Protein AF-A0A0H3D9E8-F1 (afdb_monomer)

Nearest PDB structures (foldseek):
  8khw-assembly1_A  TM=2.361E-01  e=6.101E+00  Bacteroides intestinalis

InterPro domains:
  IPR004260 Pyrimidine dimer DNA glycosylase [PF03013] (31-111)

Radius of gyration: 21.5 Å; Cα contacts (8 Å, |Δi|>4): 238; chains: 1; bounding box: 42×64×71 Å

pLDDT: mean 86.56, std 20.96, range [28.25, 98.81]

Solvent-accessible surface area (backbone atoms only — not comparable to full-atom values): 11200 Å² total; per-residue (Å²): 139,88,82,90,81,85,81,85,82,82,74,82,80,87,77,82,72,83,86,80,76,80,87,75,88,87,72,74,96,68,80,53,82,74,45,56,40,69,48,49,53,62,18,34,70,70,42,54,73,71,57,38,63,47,39,28,56,28,35,47,49,38,48,40,22,53,66,40,87,88,41,68,61,44,87,36,55,60,32,42,38,41,30,67,28,57,60,45,49,45,37,39,26,40,35,28,38,50,57,46,39,74,73,77,42,93,82,71,47,49,63,54,39,51,54,49,42,36,73,68,73,64,50,97,68,76,62,53,72,68,56,28,51,76,71,66,50,47,63,88,64,65,67,37,62,66,40,19,50,15,37,40,6,48,46,20,57,72,38,49,79,74,32,38,78,74,39,73,91,56,58,52,74,53,69,78,58,63,60,79,41,95,46,68,61,83,74,110

Sequence (188 aa):
MNVAAPVARSGPPRGIFPRVGGRVPGYPARMQTFLPCADFTASARTLDRRRLGKQRVEALQVLRALVIPGYGWRHHPAAKMWTGYEEALTRYGLEVCAVWCELGAADTCAVKLGEEFTRSVGGPEVRTQAELKAAGDVPPWLGDEALHRSHQSALVRKDPDHYGTRFPGVPPDLPYVWPPSDRPSRTA

Mean predicted aligned error: 8.95 Å

Foldseek 3Di:
DDDDDDDDDDDDDDDDDDPDDDDDPDDDPDLAAFPLALALLVRLVLDDLVVLVVNLVSLLLLLCLQFPPPRPCVPPLRSQLCAQLSLVSLLSSLSSQVVNVVVVDDDDSNVSSQVSCCVGVPDPDRDHPVVCVVVVSDFPCSHPNLQSLLSLLCVCLVPVVSSCVVDPPRHNDDHHDRDGGPDDGPND

Secondary structure (DSSP, 8-state):
----------PPP-----------TT---------SSSSHHHHHHHS-HHHHHHHHHHHHHHHHHHHSTT-TTTTSHHHHHTTT-HHHHHHHHHHHHHHHHHTT---SHHHHHHHHHHHHT--SSPPPHHHHHHTT-S-TTTT-HHHHHHHHHHHHHH-HHHHHTTSTT--TTPPPP-PPPSSPPTT-

Organism: Amycolatopsis mediterranei (strain U-32) (NCBI:txid749927)

Structure (mmCIF, N/CA/C/O backbone):
data_AF-A0A0H3D9E8-F1
#
_entry.id   AF-A0A0H3D9E8-F1
#
loop_
_atom_site.group_PDB
_atom_site.id
_atom_site.type_symbol
_atom_site.label_atom_id
_atom_site.label_alt_id
_atom_site.label_comp_id
_atom_site.label_asym_id
_atom_site.label_entity_id
_atom_site.label_seq_id
_atom_site.pdbx_PDB_ins_code
_atom_site.Cartn_x
_atom_site.Cartn_y
_atom_site.Cartn_z
_atom_site.occupancy
_atom_site.B_iso_or_equiv
_atom_site.auth_seq_id
_atom_site.auth_comp_id
_atom_site.auth_asym_id
_atom_site.auth_atom_id
_atom_site.pdbx_PDB_model_num
ATOM 1 N N . MET A 1 1 ? 23.970 48.839 52.567 1.00 41.78 1 MET A N 1
ATOM 2 C CA . MET A 1 1 ? 22.632 48.216 52.481 1.00 41.78 1 MET A CA 1
ATOM 3 C C . MET A 1 1 ? 22.253 48.104 51.013 1.00 41.78 1 MET A C 1
ATOM 5 O O . MET A 1 1 ? 22.445 49.070 50.292 1.00 41.78 1 MET A O 1
ATOM 9 N N . ASN A 1 2 ? 21.735 46.936 50.628 1.00 39.56 2 ASN A N 1
ATOM 10 C CA . ASN A 1 2 ? 21.186 46.547 49.322 1.00 39.56 2 ASN A CA 1
ATOM 11 C C . ASN A 1 2 ? 22.171 46.242 48.172 1.00 39.56 2 ASN A C 1
ATOM 13 O O . ASN A 1 2 ? 22.508 47.096 47.359 1.00 39.56 2 ASN A O 1
ATOM 17 N N . VAL A 1 3 ? 22.571 44.966 48.089 1.00 45.03 3 VAL A N 1
ATOM 18 C CA . VAL A 1 3 ? 23.119 44.331 46.882 1.00 45.03 3 VAL A CA 1
ATOM 19 C C . VAL A 1 3 ? 21.966 43.616 46.179 1.00 45.03 3 VAL A C 1
ATOM 21 O O . VAL A 1 3 ? 21.252 42.828 46.795 1.00 45.03 3 VAL A O 1
ATOM 24 N N . ALA A 1 4 ? 21.784 43.923 44.899 1.00 39.72 4 ALA A N 1
ATOM 25 C CA . ALA A 1 4 ? 20.801 43.304 44.025 1.00 39.72 4 ALA A CA 1
ATOM 26 C C . ALA A 1 4 ? 21.135 41.827 43.752 1.00 39.72 4 ALA A C 1
ATOM 28 O O . ALA A 1 4 ? 22.261 41.493 43.391 1.00 39.72 4 ALA A O 1
ATOM 29 N N . ALA A 1 5 ? 20.129 40.960 43.837 1.00 54.84 5 ALA A N 1
ATOM 30 C CA . ALA A 1 5 ? 20.133 39.640 43.219 1.00 54.84 5 ALA A CA 1
ATOM 31 C C . ALA A 1 5 ? 18.776 39.419 42.541 1.00 54.84 5 ALA A C 1
ATOM 33 O O . ALA A 1 5 ? 17.746 39.632 43.187 1.00 54.84 5 ALA A O 1
ATOM 34 N N . PRO A 1 6 ? 18.745 38.962 41.276 1.00 42.12 6 PRO A N 1
ATOM 35 C CA . PRO A 1 6 ? 17.557 38.288 40.785 1.00 42.12 6 PRO A CA 1
ATOM 36 C C . PRO A 1 6 ? 17.827 36.918 40.150 1.00 42.12 6 PRO A C 1
ATOM 38 O O . PRO A 1 6 ? 18.608 36.760 39.218 1.00 42.12 6 PRO A O 1
ATOM 41 N N . VAL A 1 7 ? 16.997 35.986 40.627 1.00 43.06 7 VAL A N 1
ATOM 42 C CA . VAL A 1 7 ? 16.242 34.983 39.862 1.00 43.06 7 VAL A CA 1
ATOM 43 C C . VAL A 1 7 ? 17.009 33.740 39.401 1.00 43.06 7 VAL A C 1
ATOM 45 O O . VAL A 1 7 ? 17.509 33.627 38.283 1.00 43.06 7 VAL A O 1
ATOM 48 N N . ALA A 1 8 ? 16.946 32.721 40.261 1.00 42.81 8 ALA A N 1
ATOM 49 C CA . ALA A 1 8 ? 17.003 31.325 39.851 1.00 42.81 8 ALA A CA 1
ATOM 50 C C . ALA A 1 8 ? 15.768 30.984 38.994 1.00 42.81 8 ALA A C 1
ATOM 52 O O . ALA A 1 8 ? 14.629 31.212 39.405 1.00 42.81 8 ALA A O 1
ATOM 53 N N . ARG A 1 9 ? 15.991 30.431 37.797 1.00 39.16 9 ARG A N 1
ATOM 54 C CA . ARG A 1 9 ? 14.931 29.909 36.926 1.00 39.16 9 ARG A CA 1
ATOM 55 C C . ARG A 1 9 ? 14.485 28.537 37.432 1.00 39.16 9 ARG A C 1
ATOM 57 O O . ARG A 1 9 ? 15.224 27.562 37.324 1.00 39.16 9 ARG A O 1
ATOM 64 N N . SER A 1 10 ? 13.270 28.461 37.957 1.00 40.22 10 SER A N 1
ATOM 65 C CA . SER A 1 10 ? 12.556 27.217 38.234 1.00 40.22 10 SER A CA 1
ATOM 66 C C . SER A 1 10 ? 12.096 26.581 36.916 1.00 40.22 10 SER A C 1
ATOM 68 O O . SER A 1 10 ? 11.254 27.122 36.202 1.00 40.22 10 SER A O 1
ATOM 70 N N . GLY A 1 11 ? 12.678 25.433 36.562 1.00 40.78 11 GLY A N 1
ATOM 71 C CA . GLY A 1 11 ? 12.163 24.580 35.487 1.00 40.78 11 GLY A CA 1
ATOM 72 C C . GLY A 1 11 ? 10.884 23.851 35.930 1.00 40.78 11 GLY A C 1
ATOM 73 O O . GLY A 1 11 ? 10.740 23.561 37.120 1.00 40.78 11 GLY A O 1
ATOM 74 N N . PRO A 1 12 ? 9.948 23.544 35.014 1.00 41.97 12 PRO A N 1
ATOM 75 C CA . PRO A 1 12 ? 8.711 22.859 35.372 1.00 41.97 12 PRO A CA 1
ATOM 76 C C . PRO A 1 12 ? 8.972 21.408 35.826 1.00 41.97 12 PRO A C 1
ATOM 78 O O . PRO A 1 12 ? 9.917 20.767 35.350 1.00 41.97 12 PRO A O 1
ATOM 81 N N . PRO A 1 13 ? 8.140 20.863 36.734 1.00 38.12 13 PRO A N 1
ATOM 82 C CA . PRO A 1 13 ? 8.297 19.510 37.252 1.00 38.12 13 PRO A CA 1
ATOM 83 C C . PRO A 1 13 ? 8.081 18.463 36.153 1.00 38.12 13 PRO A C 1
ATOM 85 O O . PRO A 1 13 ? 7.203 18.590 35.299 1.00 38.12 13 PRO A O 1
ATOM 88 N N . ARG A 1 14 ? 8.891 17.398 36.195 1.00 37.88 14 ARG A N 1
ATOM 89 C CA . ARG A 1 14 ? 8.772 16.222 35.324 1.00 37.88 14 ARG A CA 1
ATOM 90 C C . ARG A 1 14 ? 7.400 15.577 35.529 1.00 37.88 14 ARG A C 1
ATOM 92 O O . ARG A 1 14 ? 7.188 14.862 36.504 1.00 37.88 14 ARG A O 1
ATOM 99 N N . GLY A 1 15 ? 6.485 15.841 34.600 1.00 31.12 15 GLY A N 1
ATOM 100 C CA . GLY A 1 15 ? 5.178 15.202 34.530 1.00 31.12 15 GLY A CA 1
ATOM 101 C C . GLY A 1 15 ? 5.325 13.694 34.346 1.00 31.12 15 GLY A C 1
ATOM 102 O O . GLY A 1 15 ? 5.857 13.214 33.344 1.00 31.12 15 GLY A O 1
ATOM 103 N N . ILE A 1 16 ? 4.860 12.966 35.353 1.00 38.50 16 ILE A N 1
ATOM 104 C CA . ILE A 1 16 ? 4.678 11.520 35.378 1.00 38.50 16 ILE A CA 1
ATOM 105 C C . ILE A 1 16 ? 3.586 11.186 34.354 1.00 38.50 16 ILE A C 1
ATOM 107 O O . ILE A 1 16 ? 2.400 11.337 34.628 1.00 38.50 16 ILE A O 1
ATOM 111 N N . PHE A 1 17 ? 3.976 10.754 33.154 1.00 34.31 17 PHE A N 1
ATOM 112 C CA . PHE A 1 17 ? 3.047 10.068 32.258 1.00 34.31 17 PHE A CA 1
ATOM 113 C C . PHE A 1 17 ? 2.783 8.664 32.816 1.00 34.31 17 PHE A C 1
ATOM 115 O O . PHE A 1 17 ? 3.748 7.934 33.082 1.00 34.31 17 PHE A O 1
ATOM 122 N N . PRO A 1 18 ? 1.518 8.239 32.975 1.00 32.56 18 PRO A N 1
ATOM 123 C CA . PRO A 1 18 ? 1.231 6.871 33.359 1.00 32.56 18 PRO A CA 1
ATOM 124 C C . PRO A 1 18 ? 1.656 5.943 32.217 1.00 32.56 18 PRO A C 1
ATOM 126 O O . PRO A 1 18 ? 1.150 6.012 31.096 1.00 32.56 18 PRO A O 1
ATOM 129 N N . ARG A 1 19 ? 2.613 5.056 32.511 1.00 39.38 19 ARG A N 1
ATOM 130 C CA . ARG A 1 19 ? 2.893 3.869 31.701 1.00 39.38 19 ARG A CA 1
ATOM 131 C C . ARG A 1 19 ? 1.695 2.925 31.807 1.00 39.38 19 ARG A C 1
ATOM 133 O O . ARG A 1 19 ? 1.657 2.064 32.676 1.00 39.38 19 ARG A O 1
ATOM 140 N N . VAL A 1 20 ? 0.745 3.073 30.897 1.00 42.28 20 VAL A N 1
ATOM 141 C CA . VAL A 1 20 ? -0.210 2.020 30.533 1.00 42.28 20 VAL A CA 1
ATOM 142 C C . VAL A 1 20 ? 0.325 1.423 29.229 1.00 42.28 20 VAL A C 1
ATOM 144 O O . VAL A 1 20 ? 0.631 2.164 28.305 1.00 42.28 20 VAL A O 1
ATOM 147 N N . GLY A 1 21 ? 0.555 0.135 29.024 1.00 30.73 21 GLY A N 1
ATOM 148 C CA . GLY A 1 21 ? 0.336 -1.090 29.774 1.00 30.73 21 GLY A CA 1
ATOM 149 C C . GLY A 1 21 ? 0.550 -2.220 28.751 1.00 30.73 21 GLY A C 1
ATOM 150 O O . GLY A 1 21 ? 0.158 -2.076 27.597 1.00 30.73 21 GLY A O 1
ATOM 151 N N . GLY A 1 22 ? 1.239 -3.295 29.142 1.00 28.25 22 GLY A N 1
ATOM 152 C CA . GLY A 1 22 ? 1.239 -4.593 28.448 1.00 28.25 22 GLY A CA 1
ATOM 153 C C . GLY A 1 22 ? 1.935 -4.692 27.081 1.00 28.25 22 GLY A C 1
ATOM 154 O O . GLY A 1 22 ? 1.322 -4.503 26.033 1.00 28.25 22 GLY A O 1
ATOM 155 N N . ARG A 1 23 ? 3.194 -5.156 27.055 1.00 30.58 23 ARG A N 1
ATOM 156 C CA . ARG A 1 23 ? 3.691 -5.889 25.876 1.00 30.58 23 ARG A CA 1
ATOM 157 C C . ARG A 1 23 ? 2.954 -7.224 25.823 1.00 30.58 23 ARG A C 1
ATOM 159 O O . ARG A 1 23 ? 3.238 -8.099 26.632 1.00 30.58 23 ARG A O 1
ATOM 166 N N . VAL A 1 24 ? 2.057 -7.386 24.856 1.00 42.03 24 VAL A N 1
ATOM 167 C CA . VAL A 1 24 ? 1.581 -8.711 24.447 1.00 42.03 24 VAL A CA 1
ATOM 168 C C . VAL A 1 24 ? 2.767 -9.445 23.795 1.00 42.03 24 VAL A C 1
ATOM 170 O O . VAL A 1 24 ? 3.331 -8.920 22.826 1.00 42.03 24 VAL A O 1
ATOM 173 N N . PRO A 1 25 ? 3.208 -10.610 24.300 1.00 32.19 25 PRO A N 1
ATOM 174 C CA . PRO A 1 25 ? 4.259 -11.398 23.658 1.00 32.19 25 PRO A CA 1
ATOM 175 C C . PRO A 1 25 ? 3.748 -11.953 22.318 1.00 32.19 25 PRO A C 1
ATOM 177 O O . PRO A 1 25 ? 2.684 -12.561 22.283 1.00 32.19 25 PRO A O 1
ATOM 180 N N . GLY A 1 26 ? 4.489 -11.760 21.214 1.00 36.50 26 GLY A N 1
ATOM 181 C CA . GLY A 1 26 ? 4.284 -12.564 19.993 1.00 36.50 26 GLY A CA 1
ATOM 182 C C . GLY A 1 26 ? 4.347 -11.879 18.622 1.00 36.50 26 GLY A C 1
ATOM 183 O O . GLY A 1 26 ? 4.437 -12.583 17.620 1.00 36.50 26 GLY A O 1
ATOM 184 N N . TYR A 1 27 ? 4.370 -10.548 18.510 1.00 38.31 27 TYR A N 1
ATOM 185 C CA . TYR A 1 27 ? 4.540 -9.905 17.196 1.00 38.31 27 TYR A CA 1
ATOM 186 C C . TYR A 1 27 ? 5.685 -8.890 17.217 1.00 38.31 27 TYR A C 1
ATOM 188 O O . TYR A 1 27 ? 5.497 -7.792 17.748 1.00 38.31 27 TYR A O 1
ATOM 196 N N . PRO A 1 28 ? 6.863 -9.197 16.628 1.00 43.56 28 PRO A N 1
ATOM 197 C CA . PRO A 1 28 ? 7.836 -8.151 16.341 1.00 43.56 28 PRO A CA 1
ATOM 198 C C . PRO A 1 28 ? 7.176 -7.096 15.444 1.00 43.56 28 PRO A C 1
ATOM 200 O O . PRO A 1 28 ? 6.155 -7.361 14.806 1.00 43.56 28 PRO A O 1
ATOM 203 N N . ALA A 1 29 ? 7.735 -5.889 15.407 1.00 52.28 29 ALA A N 1
ATOM 204 C CA . ALA A 1 29 ? 7.343 -4.853 14.460 1.00 52.28 29 ALA A CA 1
ATOM 205 C C . ALA A 1 29 ? 7.609 -5.353 13.025 1.00 52.28 29 ALA A C 1
ATOM 207 O O . ALA A 1 29 ? 8.648 -5.065 12.447 1.00 52.28 29 ALA A O 1
ATOM 208 N N . ARG A 1 30 ? 6.712 -6.182 12.483 1.00 68.81 30 ARG A N 1
ATOM 209 C CA . ARG A 1 30 ? 6.854 -6.789 11.161 1.00 68.81 30 ARG A CA 1
ATOM 210 C C . ARG A 1 30 ? 6.449 -5.754 10.126 1.00 68.81 30 ARG A C 1
ATOM 212 O O . ARG A 1 30 ? 5.383 -5.157 10.248 1.00 68.81 30 ARG A O 1
ATOM 219 N N . MET A 1 31 ? 7.329 -5.539 9.157 1.00 76.81 31 MET A N 1
ATOM 220 C CA . MET A 1 31 ? 7.030 -4.836 7.916 1.00 76.81 31 MET A CA 1
ATOM 221 C C . MET A 1 31 ? 5.737 -5.406 7.316 1.00 76.81 31 MET A C 1
ATOM 223 O O . MET A 1 31 ? 5.629 -6.617 7.130 1.00 76.81 31 MET A O 1
ATOM 227 N N . GLN A 1 32 ? 4.750 -4.562 7.032 1.00 88.06 32 GLN A N 1
ATOM 228 C CA . GLN A 1 32 ? 3.472 -4.990 6.462 1.00 88.06 32 GLN A CA 1
ATOM 229 C C . GLN A 1 32 ? 2.864 -3.904 5.577 1.00 88.06 32 GLN A C 1
ATOM 231 O O . GLN A 1 32 ? 3.242 -2.742 5.680 1.00 88.06 32 GLN A O 1
ATOM 236 N N . THR A 1 33 ? 1.892 -4.281 4.749 1.00 93.06 33 THR A N 1
ATOM 237 C CA . THR A 1 33 ? 0.988 -3.339 4.075 1.00 93.06 33 THR A CA 1
ATOM 238 C C . THR A 1 33 ? -0.416 -3.429 4.675 1.00 93.06 33 THR A C 1
ATOM 240 O O . THR A 1 33 ? -0.815 -4.489 5.163 1.00 93.06 33 THR A O 1
ATOM 243 N N . PHE A 1 34 ? -1.172 -2.329 4.695 1.00 96.81 34 PHE A N 1
ATOM 244 C CA . PHE A 1 34 ? -2.581 -2.331 5.102 1.00 96.81 34 PHE A CA 1
ATOM 245 C C . PHE A 1 34 ? -3.486 -1.988 3.915 1.00 96.81 34 PHE A C 1
ATOM 247 O O . PHE A 1 34 ? -3.484 -0.855 3.438 1.00 96.81 34 PHE A O 1
ATOM 254 N N . LEU A 1 35 ? -4.281 -2.970 3.484 1.00 97.56 35 LEU A N 1
ATOM 255 C CA . LEU A 1 35 ? -5.226 -2.877 2.374 1.00 97.56 35 LEU A CA 1
ATOM 256 C C . LEU A 1 35 ? -6.630 -3.277 2.859 1.00 97.56 35 LEU A C 1
ATOM 258 O O . LEU A 1 35 ? -7.128 -4.337 2.482 1.00 97.56 35 LEU A O 1
ATOM 262 N N . PRO A 1 36 ? -7.270 -2.497 3.750 1.00 97.88 36 PRO A N 1
ATOM 263 C CA . PRO A 1 36 ? -8.637 -2.788 4.178 1.00 97.88 36 PRO A CA 1
ATOM 264 C C . PRO A 1 36 ? -9.667 -2.636 3.047 1.00 97.88 36 PRO A C 1
ATOM 266 O O . PRO A 1 36 ? -10.791 -3.106 3.207 1.00 97.88 36 PRO A O 1
ATOM 269 N N . CYS A 1 37 ? -9.295 -1.994 1.934 1.00 97.31 37 CYS A N 1
ATOM 270 C CA . CYS A 1 37 ? -10.136 -1.759 0.764 1.00 97.31 37 CYS A CA 1
ATOM 271 C C . CYS A 1 37 ? -9.346 -2.042 -0.530 1.00 97.31 37 CYS A C 1
ATOM 273 O O . CYS A 1 37 ? -8.116 -1.994 -0.537 1.00 97.31 37 CYS A O 1
ATOM 275 N N . ALA A 1 38 ? -10.045 -2.279 -1.642 1.00 97.94 38 ALA A N 1
ATOM 276 C CA . ALA A 1 38 ? -9.410 -2.478 -2.951 1.00 97.94 38 ALA A CA 1
ATOM 277 C C . ALA A 1 38 ? -8.782 -1.192 -3.522 1.00 97.94 38 ALA A C 1
ATOM 279 O O . ALA A 1 38 ? -7.814 -1.247 -4.275 1.00 97.94 38 ALA A O 1
ATOM 280 N N . ASP A 1 39 ? -9.326 -0.030 -3.164 1.00 98.62 39 ASP A N 1
ATOM 281 C CA . ASP A 1 39 ? -8.787 1.274 -3.547 1.00 98.62 39 ASP A CA 1
ATOM 282 C C . ASP A 1 39 ? -7.654 1.692 -2.591 1.00 98.62 39 ASP A C 1
ATOM 284 O O . ASP A 1 39 ? -7.781 1.589 -1.363 1.00 98.62 39 ASP A O 1
ATOM 288 N N . PHE A 1 40 ? -6.520 2.121 -3.148 1.00 98.75 40 PHE A N 1
ATOM 289 C CA . PHE A 1 40 ? -5.324 2.457 -2.377 1.00 98.75 40 PHE A CA 1
ATOM 290 C C . PHE A 1 40 ? -5.513 3.724 -1.541 1.00 98.75 40 PHE A C 1
ATOM 292 O O . PHE A 1 40 ? -5.129 3.744 -0.368 1.00 98.75 40 PHE A O 1
ATOM 299 N N . THR A 1 41 ? -6.154 4.752 -2.095 1.00 98.75 41 THR A N 1
ATOM 300 C CA . THR A 1 41 ? -6.436 6.006 -1.390 1.00 98.75 41 THR A CA 1
ATOM 301 C C . THR A 1 41 ? -7.457 5.781 -0.271 1.00 98.75 41 THR A C 1
ATOM 303 O O . THR A 1 41 ? -7.265 6.260 0.848 1.00 98.75 41 THR A O 1
ATOM 306 N N . ALA A 1 42 ? -8.508 4.993 -0.510 1.00 98.56 42 ALA A N 1
ATOM 307 C CA . ALA A 1 42 ? -9.489 4.600 0.500 1.00 98.56 42 ALA A CA 1
ATOM 308 C C . ALA A 1 42 ? -8.841 3.769 1.613 1.00 98.56 42 ALA A C 1
ATOM 310 O O . ALA A 1 42 ? -9.110 3.993 2.798 1.00 98.56 42 ALA A O 1
ATOM 311 N N . SER A 1 43 ? -7.936 2.855 1.250 1.00 98.56 43 SER A N 1
ATOM 312 C CA . SER A 1 43 ? -7.130 2.109 2.215 1.00 98.56 43 SER A CA 1
ATOM 313 C C . SER A 1 43 ? -6.306 3.043 3.095 1.00 98.56 43 SER A C 1
ATOM 315 O O . SER A 1 43 ? -6.368 2.922 4.317 1.00 98.56 43 SER A O 1
ATOM 317 N N . ALA A 1 44 ? -5.599 4.013 2.507 1.00 98.50 44 ALA A N 1
ATOM 318 C CA . ALA A 1 44 ? -4.819 5.002 3.246 1.00 98.50 44 ALA A CA 1
ATOM 319 C C . ALA A 1 44 ? -5.696 5.863 4.173 1.00 98.50 44 ALA A C 1
ATOM 321 O O . ALA A 1 44 ? -5.392 5.989 5.358 1.00 98.50 44 ALA A O 1
ATOM 322 N N . ARG A 1 45 ? -6.822 6.394 3.678 1.00 98.44 45 ARG A N 1
ATOM 323 C CA . ARG A 1 45 ? -7.763 7.227 4.456 1.00 98.44 45 ARG A CA 1
ATOM 324 C C . ARG A 1 45 ? -8.425 6.493 5.618 1.00 98.44 45 ARG A C 1
ATOM 326 O O . ARG A 1 45 ? -8.874 7.128 6.569 1.00 98.44 45 ARG A O 1
ATOM 333 N N . THR A 1 46 ? -8.475 5.166 5.561 1.00 97.94 46 THR A N 1
ATOM 334 C CA . THR A 1 46 ? -9.010 4.354 6.655 1.00 97.94 46 THR A CA 1
ATOM 335 C C . THR A 1 46 ? -8.056 4.283 7.848 1.00 97.94 46 THR A C 1
ATOM 337 O O . THR A 1 46 ? -8.496 4.046 8.972 1.00 97.94 46 THR A O 1
ATOM 340 N N . LEU A 1 47 ? -6.756 4.485 7.627 1.00 98.00 47 LEU A N 1
ATOM 341 C CA . LEU A 1 47 ? -5.747 4.333 8.665 1.00 98.00 47 LEU A CA 1
ATOM 342 C C . LEU A 1 47 ? -5.740 5.521 9.625 1.00 98.00 47 LEU A C 1
ATOM 344 O O . LEU A 1 47 ? -5.695 6.684 9.227 1.00 98.00 47 LEU A O 1
ATOM 348 N N . ASP A 1 48 ? -5.657 5.219 10.915 1.00 97.12 48 ASP A N 1
ATOM 349 C CA . ASP A 1 48 ? -5.277 6.207 11.914 1.00 97.12 48 ASP A CA 1
ATOM 350 C C . ASP A 1 48 ? -3.875 6.770 11.628 1.00 97.12 48 ASP A C 1
ATOM 352 O O . ASP A 1 48 ? -3.009 6.128 11.019 1.00 97.12 48 ASP A O 1
ATOM 356 N N . ARG A 1 49 ? -3.613 7.967 12.159 1.00 96.44 49 ARG A N 1
ATOM 357 C CA . ARG A 1 49 ? -2.380 8.721 11.903 1.00 96.44 49 ARG A CA 1
ATOM 358 C C . ARG A 1 49 ? -1.103 7.924 12.196 1.00 96.44 49 ARG A C 1
ATOM 360 O O . ARG A 1 49 ? -0.118 8.075 11.474 1.00 96.44 49 ARG A O 1
ATOM 367 N N . ARG A 1 50 ? -1.085 7.073 13.230 1.00 95.94 50 ARG A N 1
ATOM 368 C CA . ARG A 1 50 ? 0.107 6.286 13.583 1.00 95.94 50 ARG A CA 1
ATOM 369 C C . ARG A 1 50 ? 0.381 5.215 12.529 1.00 95.94 50 ARG A C 1
ATOM 371 O O . ARG A 1 50 ? 1.534 5.050 12.130 1.00 95.94 50 ARG A O 1
ATOM 378 N N . ARG A 1 51 ? -0.647 4.482 12.091 1.00 97.19 51 ARG A N 1
ATOM 379 C CA . ARG A 1 51 ? -0.501 3.416 11.085 1.00 97.19 51 ARG A CA 1
ATOM 380 C C . ARG A 1 51 ? -0.255 3.994 9.692 1.00 97.19 51 ARG A C 1
ATOM 382 O O . ARG A 1 51 ? 0.663 3.524 9.026 1.00 97.19 51 ARG A O 1
ATOM 389 N N . LEU A 1 52 ? -0.945 5.074 9.319 1.00 98.00 52 LEU A N 1
ATOM 390 C CA . LEU A 1 52 ? -0.688 5.823 8.084 1.00 98.00 52 LEU A CA 1
ATOM 391 C C . LEU A 1 52 ? 0.771 6.296 8.007 1.00 98.00 52 LEU A C 1
ATOM 393 O O . LEU A 1 52 ? 1.473 6.041 7.030 1.00 98.00 52 LEU A O 1
ATOM 397 N N . GLY A 1 53 ? 1.266 6.918 9.084 1.00 97.06 53 GLY A N 1
ATOM 398 C CA . GLY A 1 53 ? 2.644 7.392 9.157 1.00 97.06 53 GLY A CA 1
ATOM 399 C C . GLY A 1 53 ? 3.674 6.277 8.954 1.00 97.06 53 GLY A C 1
ATOM 400 O O . GLY A 1 53 ? 4.695 6.510 8.308 1.00 97.06 53 GLY A O 1
ATOM 401 N N . LYS A 1 54 ? 3.391 5.070 9.464 1.00 96.06 54 LYS A N 1
ATOM 402 C CA . LYS A 1 54 ? 4.256 3.893 9.320 1.00 96.06 54 LYS A CA 1
ATOM 403 C C . LYS A 1 54 ? 4.204 3.289 7.913 1.00 96.06 54 LYS A C 1
ATOM 405 O O . LYS A 1 54 ? 5.252 2.911 7.393 1.00 96.06 54 LYS A O 1
ATOM 410 N N . GLN A 1 55 ? 3.026 3.255 7.286 1.00 97.75 55 GLN A N 1
ATOM 411 C CA . GLN A 1 55 ? 2.835 2.663 5.958 1.00 97.75 55 GLN A CA 1
ATOM 412 C C . GLN A 1 55 ? 3.686 3.319 4.869 1.00 97.75 55 GLN A C 1
ATOM 414 O O . GLN A 1 55 ? 4.149 2.622 3.975 1.00 97.75 55 GLN A O 1
ATOM 419 N N . ARG A 1 56 ? 4.002 4.614 4.988 1.00 97.88 56 ARG A N 1
ATOM 420 C CA . ARG A 1 56 ? 4.938 5.296 4.074 1.00 97.88 56 ARG A CA 1
ATOM 421 C C . ARG A 1 56 ? 6.321 4.643 4.056 1.00 97.88 56 ARG A C 1
ATOM 423 O O . ARG A 1 56 ? 6.888 4.380 3.000 1.00 97.88 56 ARG A O 1
ATOM 430 N N . VAL A 1 57 ? 6.856 4.361 5.245 1.00 96.88 57 VAL A N 1
ATOM 431 C CA . VAL A 1 57 ? 8.175 3.737 5.408 1.00 96.88 57 VAL A CA 1
ATOM 432 C C . VAL A 1 57 ? 8.116 2.259 5.034 1.00 96.88 57 VAL A C 1
ATOM 434 O O . VAL A 1 57 ? 9.024 1.758 4.376 1.00 96.88 57 VAL A O 1
ATOM 437 N N . GLU A 1 58 ? 7.050 1.562 5.428 1.00 96.94 58 GLU A N 1
ATOM 438 C CA . GLU A 1 58 ? 6.887 0.136 5.139 1.00 96.94 58 GLU A CA 1
ATOM 439 C C . GLU A 1 58 ? 6.713 -0.127 3.638 1.00 96.94 58 GLU A C 1
ATOM 441 O O . GLU A 1 58 ? 7.335 -1.056 3.135 1.00 96.94 58 GLU A O 1
ATOM 446 N N . ALA A 1 59 ? 5.982 0.714 2.896 1.00 98.06 59 ALA A N 1
ATOM 447 C CA . ALA A 1 59 ? 5.873 0.603 1.438 1.00 98.06 59 ALA A CA 1
ATOM 448 C C . ALA A 1 59 ? 7.248 0.708 0.753 1.00 98.06 59 ALA A C 1
ATOM 450 O O . ALA A 1 59 ? 7.594 -0.137 -0.071 1.00 98.06 59 ALA A O 1
ATOM 451 N N . LEU A 1 60 ? 8.080 1.676 1.160 1.00 97.50 60 LEU A N 1
ATOM 452 C CA . LEU A 1 60 ? 9.449 1.814 0.651 1.00 97.50 60 LEU A CA 1
ATOM 453 C C . LEU A 1 60 ? 10.326 0.603 1.006 1.00 97.50 60 LEU A C 1
ATOM 455 O O . LEU A 1 60 ? 11.127 0.151 0.190 1.00 97.50 60 LEU A O 1
ATOM 459 N N . GLN A 1 61 ? 10.192 0.066 2.220 1.00 96.88 61 GLN A N 1
ATOM 460 C CA . GLN A 1 61 ? 10.926 -1.131 2.639 1.00 96.88 61 GLN A CA 1
ATOM 461 C C . GLN A 1 61 ? 10.517 -2.366 1.834 1.00 96.88 61 GLN A C 1
ATOM 463 O O . GLN A 1 61 ? 11.391 -3.139 1.447 1.00 96.88 61 GLN A O 1
ATOM 468 N N . VAL A 1 62 ? 9.220 -2.537 1.556 1.00 96.94 62 VAL A N 1
ATOM 469 C CA . VAL A 1 62 ? 8.720 -3.628 0.710 1.00 96.94 62 VAL A CA 1
ATOM 470 C C . VAL A 1 62 ? 9.258 -3.470 -0.712 1.00 96.94 62 VAL A C 1
ATOM 472 O O . VAL A 1 62 ? 9.781 -4.438 -1.253 1.00 96.94 62 VAL A O 1
ATOM 475 N N . LEU A 1 63 ? 9.221 -2.261 -1.288 1.00 97.00 63 LEU A N 1
ATOM 476 C CA . LEU A 1 63 ? 9.755 -2.009 -2.630 1.00 97.00 63 LEU A CA 1
ATOM 477 C C . LEU A 1 63 ? 11.232 -2.409 -2.709 1.00 97.00 63 LEU A C 1
ATOM 479 O O . LEU A 1 63 ? 11.623 -3.194 -3.566 1.00 97.00 63 LEU A O 1
ATOM 483 N N . ARG A 1 64 ? 12.043 -1.958 -1.749 1.00 96.50 64 ARG A N 1
ATOM 484 C CA . ARG A 1 64 ? 13.465 -2.320 -1.663 1.00 96.50 64 ARG A CA 1
ATOM 485 C C . ARG A 1 64 ? 13.697 -3.814 -1.481 1.00 96.50 64 ARG A C 1
ATOM 487 O O . ARG A 1 64 ? 14.637 -4.345 -2.058 1.00 96.50 64 ARG A O 1
ATOM 494 N N . ALA A 1 65 ? 12.842 -4.496 -0.722 1.00 95.50 65 ALA A N 1
ATOM 495 C CA . ALA A 1 65 ? 12.909 -5.946 -0.559 1.00 95.50 65 ALA A CA 1
ATOM 496 C C . ALA A 1 65 ? 12.648 -6.710 -1.866 1.00 95.50 65 ALA A C 1
ATOM 498 O O . ALA A 1 65 ? 13.121 -7.838 -1.997 1.00 95.50 65 ALA A O 1
ATOM 499 N N . LEU A 1 66 ? 11.915 -6.110 -2.808 1.00 95.25 66 LEU A N 1
ATOM 500 C CA . LEU A 1 66 ? 11.644 -6.678 -4.129 1.00 95.25 66 LEU A CA 1
ATOM 501 C C . LEU A 1 66 ? 12.762 -6.383 -5.136 1.00 95.25 66 LEU A C 1
ATOM 503 O O . LEU A 1 66 ? 13.086 -7.253 -5.943 1.00 95.25 66 LEU A O 1
ATOM 507 N N . VAL A 1 67 ? 13.349 -5.180 -5.086 1.00 95.12 67 VAL A N 1
ATOM 508 C CA . VAL A 1 67 ? 14.221 -4.676 -6.165 1.00 95.12 67 VAL A CA 1
ATOM 509 C C . VAL A 1 67 ? 15.712 -4.593 -5.835 1.00 95.12 67 VAL A C 1
ATOM 511 O O . VAL A 1 67 ? 16.522 -4.518 -6.754 1.00 95.12 67 VAL A O 1
ATOM 514 N N . ILE A 1 68 ? 16.104 -4.616 -4.555 1.00 94.50 68 ILE A N 1
ATOM 515 C CA . ILE A 1 68 ? 17.515 -4.562 -4.143 1.00 94.50 68 ILE A CA 1
ATOM 516 C C . ILE A 1 68 ? 17.981 -5.967 -3.726 1.00 94.50 68 ILE A C 1
ATOM 518 O O . ILE A 1 68 ? 17.527 -6.484 -2.696 1.00 94.50 68 ILE A O 1
ATOM 522 N N . PRO A 1 69 ? 18.928 -6.585 -4.460 1.00 91.12 69 PRO A N 1
ATOM 523 C CA . PRO A 1 69 ? 19.495 -7.873 -4.083 1.00 91.12 69 PRO A CA 1
ATOM 524 C C . PRO A 1 69 ? 20.051 -7.866 -2.656 1.00 91.12 69 PRO A C 1
ATOM 526 O O . PRO A 1 69 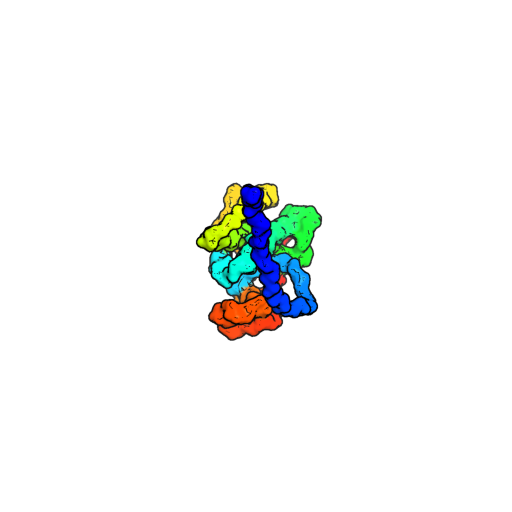? 20.763 -6.954 -2.240 1.00 91.12 69 PRO A O 1
ATOM 529 N N . GLY A 1 70 ? 19.712 -8.897 -1.882 1.00 88.56 70 GLY A N 1
ATOM 530 C CA . GLY A 1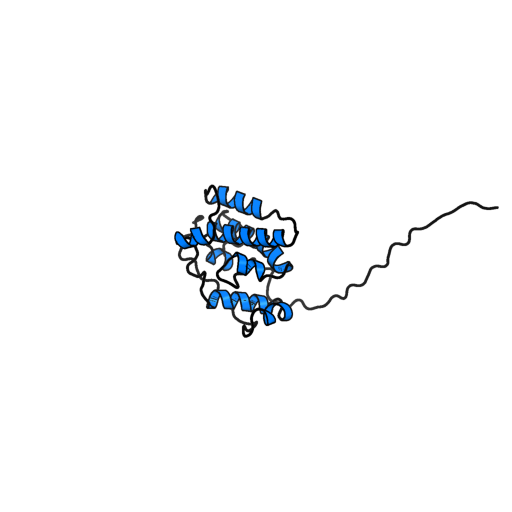 70 ? 20.190 -9.051 -0.506 1.00 88.56 70 GLY A CA 1
ATOM 531 C C . GLY A 1 70 ? 19.515 -8.149 0.536 1.00 88.56 70 GLY A C 1
ATOM 532 O O . GLY A 1 70 ? 19.806 -8.318 1.722 1.00 88.56 70 GLY A O 1
ATOM 533 N N . TYR A 1 71 ? 18.585 -7.262 0.155 1.00 90.88 71 TYR A N 1
ATOM 534 C CA . TYR A 1 71 ? 17.862 -6.426 1.116 1.00 90.88 71 TYR A CA 1
ATOM 535 C C . TYR A 1 71 ? 17.061 -7.274 2.120 1.00 90.88 71 TYR A C 1
ATOM 537 O O . TYR A 1 71 ? 16.631 -8.404 1.847 1.00 90.88 71 TYR A O 1
ATOM 545 N N . GLY A 1 72 ? 16.884 -6.731 3.327 1.00 88.50 72 GLY A N 1
ATOM 546 C CA . GLY A 1 72 ? 16.093 -7.372 4.375 1.00 88.50 72 GLY A CA 1
ATOM 547 C C . GLY A 1 72 ? 14.637 -7.574 3.944 1.00 88.50 72 GLY A C 1
ATOM 548 O O . GLY A 1 72 ? 14.142 -6.901 3.051 1.00 88.50 72 GLY A O 1
ATOM 549 N N . TRP A 1 73 ? 13.924 -8.487 4.605 1.00 87.81 73 TRP A N 1
ATOM 550 C CA . TRP A 1 73 ? 12.479 -8.713 4.405 1.00 87.81 73 TRP A CA 1
ATOM 551 C C . TRP A 1 73 ? 12.038 -9.338 3.073 1.00 87.81 73 TRP A C 1
ATOM 553 O O . TRP A 1 73 ? 10.857 -9.641 2.941 1.00 87.81 73 TRP A O 1
ATOM 563 N N . ARG A 1 74 ? 12.944 -9.655 2.140 1.00 86.81 74 ARG A N 1
ATOM 564 C CA . ARG A 1 74 ? 12.623 -10.360 0.875 1.00 86.81 74 ARG A CA 1
ATOM 565 C C . ARG A 1 74 ? 11.869 -11.688 1.039 1.00 86.81 74 ARG A C 1
ATOM 567 O O . ARG A 1 74 ? 11.109 -12.096 0.171 1.00 86.81 74 ARG A O 1
ATOM 574 N N . HIS A 1 75 ? 12.048 -12.371 2.172 1.00 88.69 75 HIS A N 1
ATOM 575 C CA . HIS A 1 75 ? 11.329 -13.613 2.484 1.00 88.69 75 HIS A CA 1
ATOM 576 C C . HIS A 1 75 ? 10.020 -13.391 3.258 1.00 88.69 75 HIS A C 1
ATOM 578 O O . HIS A 1 75 ? 9.322 -14.359 3.558 1.00 88.69 75 HIS A O 1
ATOM 584 N N . HIS A 1 76 ? 9.683 -12.142 3.591 1.00 90.75 76 HIS A N 1
ATOM 585 C CA . HIS A 1 76 ? 8.466 -11.810 4.319 1.00 90.75 76 HIS A CA 1
ATOM 586 C C . HIS A 1 76 ? 7.228 -12.039 3.433 1.00 90.75 76 HIS A C 1
ATOM 588 O O . HIS A 1 76 ? 7.252 -11.630 2.271 1.00 90.75 76 HIS A O 1
ATOM 594 N N . PRO A 1 77 ? 6.127 -12.616 3.956 1.00 92.94 77 PRO A N 1
ATOM 595 C CA . PRO A 1 77 ? 4.911 -12.856 3.174 1.00 92.94 77 PRO A CA 1
ATOM 596 C C . PRO A 1 77 ? 4.377 -11.603 2.472 1.00 92.94 77 PRO A C 1
ATOM 598 O O . PRO A 1 77 ? 4.078 -11.648 1.287 1.00 92.94 77 PRO A O 1
ATOM 601 N N . ALA A 1 78 ? 4.370 -10.459 3.167 1.00 91.38 78 ALA A N 1
ATOM 602 C CA . ALA A 1 78 ? 3.967 -9.190 2.562 1.00 91.38 78 ALA A CA 1
ATOM 603 C C . ALA A 1 78 ? 4.855 -8.780 1.374 1.00 91.38 78 ALA A C 1
ATOM 605 O O . ALA A 1 78 ? 4.329 -8.232 0.422 1.00 91.38 78 ALA A O 1
ATOM 606 N N . ALA A 1 79 ? 6.168 -9.054 1.391 1.00 94.06 79 ALA A N 1
ATOM 607 C CA . ALA A 1 79 ? 7.013 -8.786 0.223 1.00 94.06 79 ALA A CA 1
ATOM 608 C C . ALA A 1 79 ? 6.655 -9.720 -0.934 1.00 94.06 79 ALA A C 1
ATOM 610 O O . ALA A 1 79 ? 6.388 -9.254 -2.034 1.00 94.06 79 ALA A O 1
ATOM 611 N N . LYS A 1 80 ? 6.566 -11.026 -0.663 1.00 94.50 80 LYS A N 1
ATOM 612 C CA . LYS A 1 80 ? 6.241 -12.041 -1.677 1.00 94.50 80 LYS A CA 1
ATOM 613 C C . LYS A 1 80 ? 4.894 -11.800 -2.371 1.00 94.50 80 LYS A C 1
ATOM 615 O O . LYS A 1 80 ? 4.769 -12.073 -3.557 1.00 94.50 80 LYS A O 1
ATOM 620 N N . MET A 1 81 ? 3.905 -11.277 -1.646 1.00 96.31 81 MET A N 1
ATOM 621 C CA . MET A 1 81 ? 2.587 -10.936 -2.195 1.00 96.31 81 MET A CA 1
ATOM 622 C C . MET A 1 81 ? 2.655 -9.852 -3.287 1.00 96.31 81 MET A C 1
ATOM 624 O O . MET A 1 81 ? 1.842 -9.853 -4.208 1.00 96.31 81 MET A O 1
ATOM 628 N N . TRP A 1 82 ? 3.627 -8.939 -3.196 1.00 97.62 82 TRP A N 1
ATOM 629 C CA . TRP A 1 82 ? 3.811 -7.817 -4.124 1.00 97.62 82 TRP A CA 1
ATOM 630 C C . TRP A 1 82 ? 4.834 -8.089 -5.240 1.00 97.62 82 TRP A C 1
ATOM 632 O O . TRP A 1 82 ? 5.093 -7.207 -6.057 1.00 97.62 82 TRP A O 1
ATOM 642 N N . THR A 1 83 ? 5.443 -9.277 -5.288 1.00 96.94 83 THR A N 1
ATOM 643 C CA . THR A 1 83 ? 6.453 -9.628 -6.300 1.00 96.94 83 THR A CA 1
ATOM 644 C C . THR A 1 83 ? 5.918 -9.433 -7.722 1.00 96.94 83 THR A C 1
ATOM 646 O O . THR A 1 83 ? 4.823 -9.890 -8.025 1.00 96.94 83 THR A O 1
ATOM 649 N N . GLY A 1 84 ? 6.661 -8.739 -8.592 1.00 96.56 84 GLY A N 1
ATOM 650 C CA . GLY A 1 84 ? 6.248 -8.453 -9.974 1.00 96.56 84 GLY A CA 1
ATOM 651 C C . GLY A 1 84 ? 5.181 -7.356 -10.124 1.00 96.56 84 GLY A C 1
ATOM 652 O O . GLY A 1 84 ? 4.765 -7.045 -11.245 1.00 96.56 84 GLY A O 1
ATOM 653 N N . TYR A 1 85 ? 4.753 -6.757 -9.010 1.00 97.50 85 TYR A N 1
ATOM 654 C CA . TYR A 1 85 ? 3.803 -5.645 -8.929 1.00 97.50 85 TYR A CA 1
ATOM 655 C C . TYR A 1 85 ? 4.441 -4.409 -8.279 1.00 97.50 85 TYR A C 1
ATOM 657 O O . TYR A 1 85 ? 3.790 -3.663 -7.544 1.00 97.50 85 TYR A O 1
ATOM 665 N N . GLU A 1 86 ? 5.732 -4.182 -8.536 1.00 97.44 86 GLU A N 1
ATOM 666 C CA . GLU A 1 86 ? 6.507 -3.111 -7.903 1.00 97.44 86 GL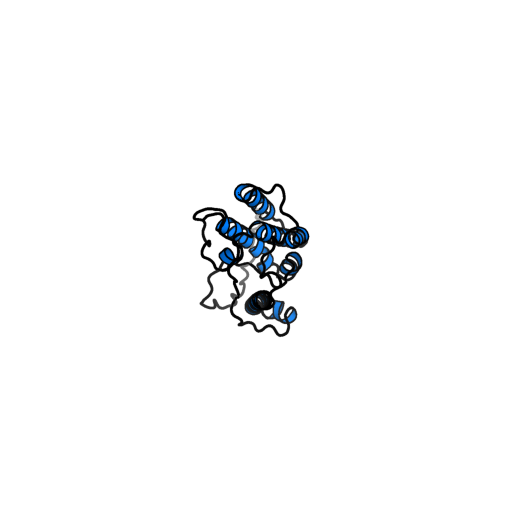U A CA 1
ATOM 667 C C . GLU A 1 86 ? 5.914 -1.721 -8.178 1.00 97.44 86 GLU A C 1
ATOM 669 O O . GLU A 1 86 ? 5.895 -0.868 -7.291 1.00 97.44 86 GLU A O 1
ATOM 674 N N . GLU A 1 87 ? 5.381 -1.493 -9.381 1.00 98.12 87 GLU A N 1
ATOM 675 C CA . GLU A 1 87 ? 4.715 -0.234 -9.728 1.00 98.12 87 GLU A CA 1
ATOM 676 C C . GLU A 1 87 ? 3.425 -0.024 -8.928 1.00 98.12 87 GLU A C 1
ATOM 678 O O . GLU A 1 87 ? 3.228 1.047 -8.360 1.00 98.12 87 GLU A O 1
ATOM 683 N N . ALA A 1 88 ? 2.579 -1.052 -8.808 1.00 98.19 88 ALA A N 1
ATOM 684 C CA . ALA A 1 88 ? 1.347 -0.973 -8.025 1.00 98.19 88 ALA A CA 1
ATOM 685 C C . ALA A 1 88 ? 1.629 -0.755 -6.530 1.00 98.19 88 ALA A C 1
ATOM 687 O O . ALA A 1 88 ? 0.955 0.051 -5.889 1.00 98.19 88 ALA A O 1
ATOM 688 N N . LEU A 1 89 ? 2.667 -1.398 -5.984 1.00 98.31 89 LEU A N 1
ATOM 689 C CA . LEU A 1 89 ? 3.140 -1.137 -4.622 1.00 98.31 89 LEU A CA 1
ATOM 690 C C . LEU A 1 89 ? 3.640 0.306 -4.461 1.00 98.31 89 LEU A C 1
ATOM 692 O O . LEU A 1 89 ? 3.380 0.951 -3.443 1.00 98.31 89 LEU A O 1
ATOM 696 N N . THR A 1 90 ? 4.362 0.815 -5.458 1.00 98.50 90 THR A N 1
ATOM 697 C CA . THR A 1 90 ? 4.867 2.191 -5.451 1.00 98.50 90 THR A CA 1
ATOM 698 C C . THR A 1 90 ? 3.698 3.171 -5.490 1.00 98.50 90 THR A C 1
ATOM 700 O O . THR A 1 90 ? 3.656 4.096 -4.681 1.00 98.50 90 THR A O 1
ATOM 703 N N . ARG A 1 91 ? 2.697 2.921 -6.343 1.00 98.69 91 ARG A N 1
ATOM 704 C CA . ARG A 1 91 ? 1.452 3.692 -6.409 1.00 98.69 91 ARG A CA 1
ATOM 705 C C . ARG A 1 91 ? 0.722 3.687 -5.071 1.00 98.69 91 ARG A C 1
ATOM 707 O O . ARG A 1 91 ? 0.412 4.759 -4.566 1.00 98.69 91 ARG A O 1
ATOM 714 N N . TYR A 1 92 ? 0.549 2.525 -4.443 1.00 98.81 92 TYR A N 1
ATOM 715 C CA . TYR A 1 92 ? 0.014 2.431 -3.082 1.00 98.81 92 TYR A CA 1
ATOM 716 C C . TYR A 1 92 ? 0.787 3.321 -2.094 1.00 98.81 92 TYR A C 1
ATOM 718 O O . TYR A 1 92 ? 0.188 4.113 -1.367 1.00 98.81 92 TYR A O 1
ATOM 726 N N . GLY A 1 93 ? 2.121 3.241 -2.090 1.00 98.62 93 GLY A N 1
ATOM 727 C CA . GLY A 1 93 ? 2.964 4.069 -1.227 1.00 98.62 93 GLY A CA 1
ATOM 728 C C . GLY A 1 93 ? 2.802 5.573 -1.479 1.00 98.62 93 GLY A C 1
ATOM 729 O O . GLY A 1 93 ? 2.796 6.352 -0.524 1.00 98.62 93 GLY A O 1
ATOM 730 N N . LEU A 1 94 ? 2.627 5.983 -2.738 1.00 98.75 94 LEU A N 1
ATOM 731 C CA . LEU A 1 94 ? 2.381 7.376 -3.115 1.00 98.75 94 LEU A CA 1
ATOM 732 C C . LEU A 1 94 ? 1.012 7.870 -2.631 1.00 98.75 94 LEU A C 1
ATOM 734 O O . LEU A 1 94 ? 0.951 8.964 -2.075 1.00 98.75 94 LEU A O 1
ATOM 738 N N . GLU A 1 95 ? -0.046 7.058 -2.728 1.00 98.81 95 GLU A N 1
ATOM 739 C CA . GLU A 1 95 ? -1.367 7.399 -2.168 1.00 98.81 95 GLU A CA 1
ATOM 740 C C . GLU A 1 95 ? -1.3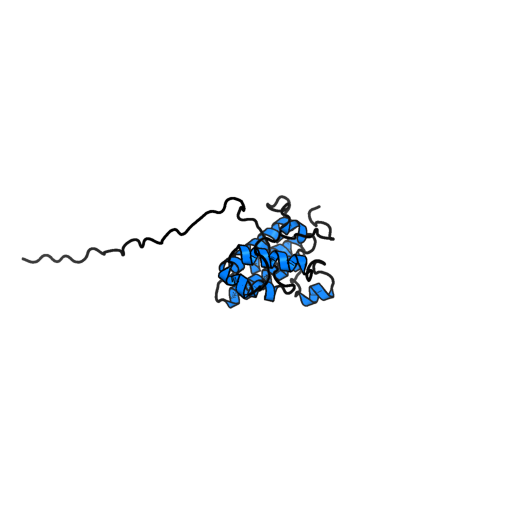10 7.569 -0.642 1.00 98.81 95 GLU A C 1
ATOM 742 O O . GLU A 1 95 ? -1.852 8.523 -0.082 1.00 98.81 95 GLU A O 1
ATOM 747 N N . VAL A 1 96 ? -0.578 6.691 0.053 1.00 98.81 96 VAL A N 1
ATOM 748 C CA . VAL A 1 96 ? -0.347 6.809 1.502 1.00 98.81 96 VAL A CA 1
ATOM 749 C C . VAL A 1 96 ? 0.393 8.110 1.842 1.00 98.81 96 VAL A C 1
ATOM 751 O O . VAL A 1 96 ? 0.048 8.779 2.821 1.00 98.81 96 VAL A O 1
ATOM 754 N N . CYS A 1 97 ? 1.406 8.488 1.056 1.00 98.75 97 CYS A N 1
ATOM 755 C CA . CYS A 1 97 ? 2.133 9.744 1.254 1.00 98.75 97 CYS A CA 1
ATOM 756 C C . CYS A 1 97 ? 1.250 10.967 0.976 1.00 98.75 97 CYS A C 1
ATOM 758 O O . CYS A 1 97 ? 1.300 11.924 1.746 1.00 98.75 97 CYS A O 1
ATOM 760 N N . ALA A 1 98 ? 0.418 10.926 -0.067 1.00 98.69 98 ALA A N 1
ATOM 761 C CA . ALA A 1 98 ? -0.514 11.999 -0.395 1.00 98.69 98 ALA A CA 1
ATOM 762 C C . ALA A 1 98 ? -1.501 12.247 0.755 1.00 98.69 98 ALA A C 1
ATOM 764 O O . ALA A 1 98 ? -1.576 13.366 1.261 1.00 98.69 98 ALA A O 1
ATOM 765 N N . VAL A 1 99 ? -2.156 11.197 1.266 1.00 98.75 99 VAL A N 1
ATOM 766 C CA . VAL A 1 99 ? -3.080 11.305 2.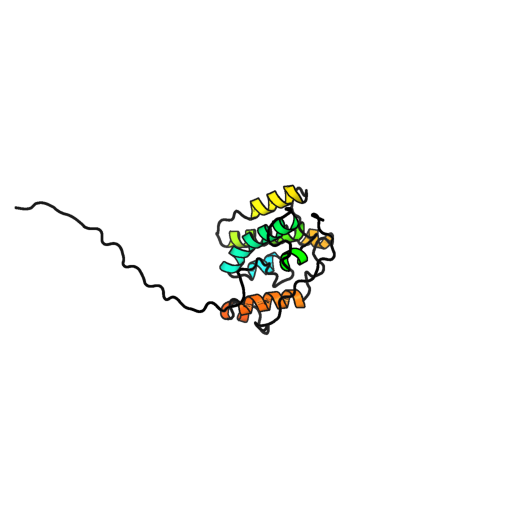412 1.00 98.75 99 VAL A CA 1
ATOM 767 C C . VAL A 1 99 ? -2.359 11.787 3.675 1.00 98.75 99 VAL A C 1
ATOM 769 O O . VAL A 1 99 ? -2.903 12.571 4.448 1.00 98.75 99 VAL A O 1
ATOM 772 N N . TRP A 1 100 ? -1.111 11.373 3.902 1.00 98.50 100 TRP A N 1
ATOM 773 C CA . TRP A 1 100 ? -0.311 11.894 5.015 1.00 98.50 100 TRP A CA 1
ATOM 774 C C . TRP A 1 100 ? -0.064 13.407 4.907 1.00 98.50 100 TRP A C 1
ATOM 776 O O . TRP A 1 100 ? -0.172 14.117 5.911 1.00 98.50 100 TRP A O 1
ATOM 786 N N . CYS A 1 101 ? 0.230 13.900 3.703 1.00 98.38 101 CYS A N 1
ATOM 787 C CA . CYS A 1 101 ? 0.400 15.324 3.431 1.00 98.38 101 CYS A CA 1
ATOM 788 C C . CYS A 1 101 ? -0.918 16.105 3.548 1.00 98.38 101 CYS A C 1
ATOM 790 O O . CYS A 1 101 ? -0.905 17.204 4.100 1.00 98.38 101 CYS A O 1
ATOM 792 N N . GLU A 1 102 ? -2.054 15.536 3.119 1.00 98.31 102 GLU A N 1
ATOM 793 C CA . GLU A 1 102 ? -3.394 16.126 3.312 1.00 98.31 102 GLU A CA 1
ATOM 794 C C . GLU A 1 102 ? -3.684 16.416 4.800 1.00 98.31 102 GLU A C 1
ATOM 796 O O . GLU A 1 102 ? -4.350 17.395 5.128 1.00 98.31 102 GLU A O 1
ATOM 801 N N . LEU A 1 103 ? -3.118 15.626 5.724 1.00 97.19 103 LEU A N 1
ATOM 802 C CA . LEU A 1 103 ? -3.206 15.847 7.178 1.00 97.19 103 LEU A CA 1
ATOM 803 C C . LEU A 1 103 ? -2.235 16.919 7.720 1.00 97.19 103 LEU A C 1
ATOM 805 O O . LEU A 1 103 ? -2.032 17.011 8.940 1.00 97.19 103 LEU A O 1
ATOM 809 N N . GLY A 1 104 ? -1.609 17.699 6.835 1.00 97.1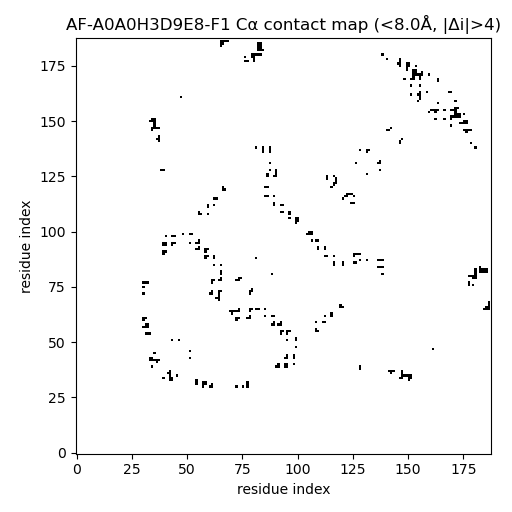2 104 GLY A N 1
ATOM 810 C CA . GLY A 1 104 ? -0.713 18.811 7.161 1.00 97.12 104 GLY A CA 1
ATOM 811 C C . GLY A 1 104 ? 0.676 18.387 7.642 1.00 97.12 104 GLY A C 1
ATOM 812 O O . GLY A 1 104 ? 1.341 19.148 8.343 1.00 97.12 104 GLY A O 1
ATOM 813 N N . ALA A 1 105 ? 1.113 17.163 7.336 1.00 96.94 105 ALA A N 1
ATOM 814 C CA . ALA A 1 105 ? 2.397 16.636 7.785 1.00 96.94 105 ALA A CA 1
ATOM 815 C C . ALA A 1 105 ? 3.420 16.545 6.644 1.00 96.94 105 ALA A C 1
ATOM 817 O O . ALA A 1 105 ? 3.088 16.191 5.520 1.00 96.94 105 ALA A O 1
ATOM 818 N N . ALA A 1 106 ? 4.693 16.810 6.949 1.00 96.31 106 ALA A N 1
ATOM 819 C CA . ALA A 1 106 ? 5.768 16.696 5.968 1.00 96.31 106 ALA A CA 1
ATOM 820 C C . ALA A 1 106 ? 6.056 15.231 5.594 1.00 96.31 106 ALA A C 1
ATOM 822 O O . ALA A 1 106 ? 6.031 14.328 6.446 1.00 96.31 106 ALA A O 1
ATOM 823 N N . ASP A 1 107 ? 6.394 15.009 4.325 1.00 97.38 107 ASP A N 1
ATOM 824 C CA . ASP A 1 107 ? 6.778 13.713 3.780 1.00 97.38 107 ASP A CA 1
ATOM 825 C C . ASP A 1 107 ? 8.161 13.747 3.115 1.00 97.38 107 ASP A C 1
ATOM 827 O O . ASP A 1 107 ? 8.571 14.748 2.539 1.00 97.38 107 ASP A O 1
ATOM 831 N N . THR A 1 108 ? 8.880 12.627 3.207 1.00 96.06 108 THR A N 1
ATOM 832 C CA . THR A 1 108 ? 10.120 12.382 2.445 1.00 96.06 108 THR A CA 1
ATOM 833 C C . THR A 1 108 ? 10.146 10.994 1.798 1.00 96.06 108 THR A C 1
ATOM 835 O O . THR A 1 108 ? 11.148 10.612 1.194 1.00 96.06 108 THR A O 1
ATOM 838 N N . CYS A 1 109 ? 9.088 10.197 1.970 1.00 98.00 109 CYS A N 1
ATOM 839 C CA . CYS A 1 109 ? 9.025 8.833 1.457 1.00 98.00 109 CYS A CA 1
ATOM 840 C C . CYS A 1 109 ? 8.602 8.810 -0.013 1.00 98.00 109 CYS A C 1
ATOM 842 O O . CYS A 1 109 ? 9.127 7.982 -0.748 1.00 98.00 109 CYS A O 1
ATOM 844 N N . ALA A 1 110 ? 7.738 9.729 -0.454 1.00 98.12 110 ALA A N 1
ATOM 845 C CA . ALA A 1 110 ? 7.261 9.814 -1.833 1.00 98.12 110 ALA A CA 1
ATOM 846 C C . ALA A 1 110 ? 8.413 9.988 -2.832 1.00 98.12 110 ALA A C 1
ATOM 848 O O . ALA A 1 110 ? 8.501 9.245 -3.806 1.00 98.12 110 ALA A O 1
ATOM 849 N N . VAL A 1 111 ? 9.349 10.899 -2.540 1.00 97.69 111 VAL A N 1
ATOM 850 C CA . VAL A 1 111 ? 10.545 11.113 -3.375 1.00 97.69 111 VAL A CA 1
ATOM 851 C C . VAL A 1 111 ? 11.388 9.839 -3.451 1.00 97.69 111 VAL A C 1
ATOM 853 O O . VAL A 1 111 ? 11.730 9.389 -4.536 1.00 97.69 111 VAL A O 1
ATOM 856 N N . LYS A 1 112 ? 11.651 9.192 -2.309 1.00 98.12 112 LYS A N 1
ATOM 857 C CA . LYS A 1 112 ? 12.451 7.956 -2.253 1.00 98.12 112 LYS A CA 1
ATOM 858 C C . LYS A 1 112 ? 11.780 6.782 -2.970 1.00 98.12 112 LYS A C 1
ATOM 860 O O . LYS A 1 112 ? 12.479 5.958 -3.547 1.00 98.12 112 LYS A O 1
ATOM 865 N N . LEU A 1 113 ? 10.451 6.691 -2.905 1.00 97.94 113 LEU A N 1
ATOM 866 C CA . LEU A 1 113 ? 9.659 5.704 -3.641 1.00 97.94 113 LEU A CA 1
ATOM 867 C C . LEU A 1 113 ? 9.811 5.911 -5.150 1.00 97.94 113 LEU A C 1
ATOM 869 O O . LEU A 1 113 ? 10.129 4.958 -5.854 1.00 97.94 113 LEU A O 1
ATOM 873 N N . GLY A 1 114 ? 9.649 7.151 -5.622 1.00 97.44 114 GLY A N 1
ATOM 874 C CA . GLY A 1 114 ? 9.835 7.502 -7.030 1.00 97.44 114 GLY A CA 1
ATOM 875 C C . GLY A 1 114 ? 11.255 7.218 -7.522 1.00 97.44 114 GLY A C 1
ATOM 876 O O . GLY A 1 114 ? 11.430 6.530 -8.519 1.00 97.44 114 GLY A O 1
ATOM 877 N N . GLU A 1 115 ? 12.273 7.662 -6.781 1.00 96.44 115 GLU A N 1
ATOM 878 C CA . GLU A 1 115 ? 13.680 7.421 -7.127 1.00 96.44 115 GLU A CA 1
ATOM 879 C C . GLU A 1 115 ? 14.026 5.928 -7.211 1.00 96.44 115 GLU A C 1
ATOM 881 O O . GLU A 1 115 ? 14.737 5.514 -8.125 1.00 96.44 115 GLU A O 1
ATOM 886 N N . GLU A 1 116 ? 13.545 5.112 -6.266 1.00 96.69 116 GLU A N 1
ATOM 887 C CA . GLU A 1 116 ? 13.788 3.665 -6.280 1.00 96.69 116 GLU A CA 1
ATOM 888 C C . GLU A 1 116 ? 13.055 2.986 -7.444 1.00 96.69 116 GLU A C 1
ATOM 890 O O . GLU A 1 116 ? 13.632 2.149 -8.137 1.00 96.69 116 GLU A O 1
ATOM 895 N N . PHE A 1 117 ? 11.807 3.380 -7.706 1.00 96.69 117 PHE A N 1
ATOM 896 C CA . PHE A 1 117 ? 11.038 2.878 -8.840 1.00 96.69 117 PHE A CA 1
ATOM 897 C C . PHE A 1 117 ? 11.719 3.201 -10.175 1.00 96.69 117 PHE A C 1
ATOM 899 O O . PHE A 1 117 ? 11.959 2.299 -10.977 1.00 96.69 117 PHE A O 1
ATOM 906 N N . THR A 1 118 ? 12.099 4.458 -10.404 1.00 96.00 118 THR A N 1
ATOM 907 C CA . THR A 1 118 ? 12.784 4.862 -11.636 1.00 96.00 118 THR A CA 1
ATOM 908 C C . THR A 1 118 ? 14.120 4.136 -11.789 1.00 96.00 118 THR A C 1
ATOM 910 O O . THR A 1 118 ? 14.416 3.638 -12.873 1.00 96.00 118 THR A O 1
ATOM 913 N N . ARG A 1 119 ? 14.905 4.008 -10.709 1.00 94.44 119 ARG A N 1
ATOM 914 C CA . ARG A 1 119 ? 16.209 3.328 -10.738 1.00 94.44 119 ARG A CA 1
ATOM 915 C C . ARG A 1 119 ? 16.098 1.838 -11.056 1.00 94.44 119 ARG A C 1
ATOM 917 O O . ARG A 1 119 ? 16.925 1.326 -11.804 1.00 94.44 119 ARG A O 1
ATOM 924 N N . SER A 1 120 ? 15.142 1.137 -10.450 1.00 93.12 120 SER A N 1
ATOM 925 C CA . SER A 1 120 ? 15.117 -0.331 -10.468 1.00 93.12 120 SER A CA 1
ATOM 926 C C . SER A 1 120 ? 14.067 -0.944 -11.391 1.00 93.12 120 SER A C 1
ATOM 928 O O . SER A 1 120 ? 14.225 -2.088 -11.811 1.00 93.12 120 SER A O 1
ATOM 930 N N . VAL A 1 121 ? 12.986 -0.222 -11.691 1.00 90.44 121 VAL A N 1
ATOM 931 C CA . VAL A 1 121 ? 11.882 -0.706 -12.537 1.00 90.44 121 VAL A CA 1
ATOM 932 C C . VAL A 1 121 ? 11.917 -0.064 -13.925 1.00 90.44 121 VAL A C 1
ATOM 934 O O . VAL A 1 121 ? 11.560 -0.729 -14.896 1.00 90.44 121 VAL A O 1
ATOM 937 N N . GLY A 1 122 ? 12.406 1.178 -14.037 1.00 84.38 122 GLY A N 1
ATOM 938 C CA . GLY A 1 122 ? 12.668 1.844 -15.319 1.00 84.38 122 GLY A CA 1
ATOM 939 C C . GLY A 1 122 ? 11.501 2.646 -15.909 1.00 84.38 122 GLY A C 1
ATOM 940 O O . GLY A 1 122 ? 11.528 2.953 -17.097 1.00 84.38 122 GLY A O 1
ATOM 941 N N . GLY A 1 123 ? 10.478 2.990 -15.115 1.00 78.25 123 GLY A N 1
ATOM 942 C CA . GLY A 1 123 ? 9.363 3.840 -15.555 1.00 78.25 123 GLY A CA 1
ATOM 943 C C . GLY A 1 123 ? 9.628 5.342 -15.340 1.00 78.25 123 GLY A C 1
ATOM 944 O O . GLY A 1 123 ? 10.183 5.707 -14.296 1.00 78.25 123 GLY A O 1
ATOM 945 N N . PRO A 1 124 ? 9.231 6.225 -16.282 1.00 78.00 124 PRO A N 1
ATOM 946 C CA . PRO A 1 124 ? 9.395 7.675 -16.134 1.00 78.00 124 PRO A CA 1
ATOM 947 C C . PRO A 1 124 ? 8.428 8.271 -15.101 1.00 78.00 124 PRO A C 1
ATOM 949 O O . PRO A 1 124 ? 8.773 9.227 -14.414 1.00 78.00 124 PRO A O 1
ATOM 952 N N . GLU A 1 125 ? 7.241 7.679 -14.964 1.00 91.31 125 GLU A N 1
ATOM 953 C CA . GLU A 1 125 ? 6.217 8.051 -13.994 1.00 91.31 125 GLU A CA 1
ATOM 954 C C . GLU A 1 125 ? 5.472 6.790 -13.539 1.00 91.31 125 GLU A C 1
ATOM 956 O O . GLU A 1 125 ? 5.308 5.840 -14.304 1.00 91.31 125 GLU A O 1
ATOM 961 N N . VAL A 1 126 ? 5.046 6.766 -12.277 1.00 97.12 126 VAL A N 1
ATOM 962 C CA . VAL A 1 126 ? 4.241 5.671 -11.724 1.00 97.12 126 VAL A CA 1
ATOM 963 C C . VAL A 1 126 ? 2.788 5.906 -12.125 1.00 97.12 126 VAL A C 1
ATOM 965 O O . VAL A 1 126 ? 2.206 6.902 -11.692 1.00 97.12 126 VAL A O 1
ATOM 968 N N . ARG A 1 127 ? 2.172 4.985 -12.867 1.00 97.81 127 ARG A N 1
ATOM 969 C CA . ARG A 1 127 ? 0.768 5.100 -13.299 1.00 97.81 127 ARG A CA 1
ATOM 970 C C . ARG A 1 127 ? -0.209 5.199 -12.125 1.00 97.81 127 ARG A C 1
ATOM 972 O O . ARG A 1 127 ? 0.069 4.743 -11.009 1.00 97.81 127 ARG A O 1
ATOM 979 N N . THR A 1 128 ? -1.377 5.784 -12.376 1.00 98.38 128 THR A N 1
ATOM 980 C CA . THR A 1 128 ? -2.509 5.772 -11.440 1.00 98.38 128 THR A CA 1
ATOM 981 C C . THR A 1 128 ? -3.035 4.349 -11.240 1.00 98.38 128 THR A C 1
ATOM 983 O O . THR A 1 128 ? -2.835 3.462 -12.073 1.00 98.38 128 THR A O 1
ATOM 986 N N . GLN A 1 129 ? -3.766 4.108 -10.146 1.00 98.50 129 GLN A N 1
ATOM 987 C CA . GLN A 1 129 ? -4.378 2.794 -9.916 1.00 98.50 129 GLN A CA 1
ATOM 988 C C . GLN A 1 129 ? -5.359 2.404 -11.039 1.00 98.50 129 GLN A C 1
ATOM 990 O O . GLN A 1 129 ? -5.433 1.230 -11.402 1.00 98.50 129 GLN A O 1
ATOM 995 N N . ALA A 1 130 ? -6.087 3.369 -11.608 1.00 98.38 130 ALA A N 1
ATOM 996 C CA . ALA A 1 130 ? -7.022 3.125 -12.704 1.00 98.38 130 ALA A CA 1
ATOM 997 C C . ALA A 1 130 ? -6.304 2.665 -13.984 1.00 98.38 130 ALA A C 1
ATOM 999 O O . ALA A 1 130 ? -6.721 1.683 -14.597 1.00 98.38 1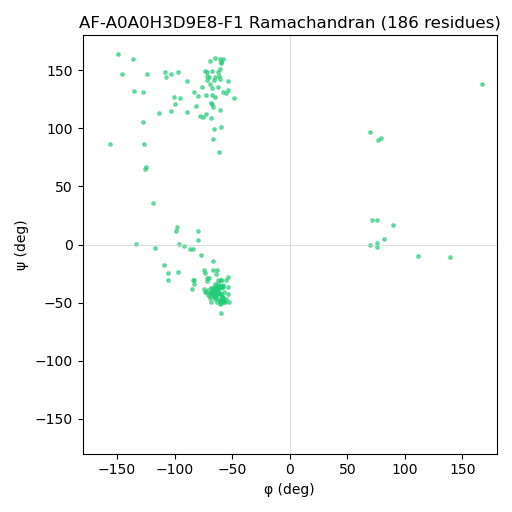30 ALA A O 1
ATOM 1000 N N . GLU A 1 131 ? -5.199 3.316 -14.350 1.00 98.31 131 GLU A N 1
ATOM 1001 C CA . GLU A 1 131 ? -4.375 2.931 -15.503 1.00 98.31 131 GLU A CA 1
ATOM 1002 C C . GLU A 1 131 ? -3.717 1.563 -15.303 1.00 98.31 131 GLU A C 1
ATOM 1004 O O . GLU A 1 131 ? -3.743 0.730 -16.208 1.00 98.31 131 GLU A O 1
ATOM 1009 N N . LEU A 1 132 ? -3.187 1.291 -14.103 1.00 98.12 132 LEU A N 1
ATOM 1010 C CA . LEU A 1 132 ? -2.650 -0.027 -13.754 1.00 98.12 132 LEU A CA 1
ATOM 1011 C C . LEU A 1 132 ? -3.724 -1.108 -13.881 1.00 98.12 132 LEU A C 1
ATOM 1013 O O . LEU A 1 132 ? -3.476 -2.165 -14.454 1.00 98.12 132 LEU A O 1
ATOM 1017 N N . LYS A 1 133 ? -4.938 -0.840 -13.389 1.00 98.00 133 LYS A N 1
ATOM 1018 C CA . LYS A 1 133 ? -6.056 -1.780 -13.490 1.00 98.00 133 LYS A CA 1
ATOM 1019 C C . LYS A 1 133 ? -6.452 -2.031 -14.944 1.00 98.00 133 LYS A C 1
ATOM 1021 O O . LYS A 1 133 ? -6.644 -3.184 -15.316 1.00 98.00 133 LYS A O 1
ATOM 1026 N N . ALA A 1 134 ? -6.540 -0.982 -15.761 1.00 98.06 134 ALA A N 1
ATOM 1027 C CA . ALA A 1 134 ? -6.863 -1.095 -17.183 1.00 98.06 134 ALA A CA 1
ATOM 1028 C C . ALA A 1 134 ? -5.815 -1.910 -17.962 1.00 98.06 134 ALA A C 1
ATOM 1030 O O . ALA A 1 134 ? -6.171 -2.638 -18.885 1.00 98.06 134 ALA A O 1
ATOM 1031 N N . ALA A 1 135 ? -4.543 -1.831 -17.561 1.00 97.25 135 ALA A N 1
ATOM 1032 C CA . ALA A 1 135 ? -3.445 -2.594 -18.151 1.00 97.25 135 ALA A CA 1
ATOM 1033 C C . ALA A 1 135 ? -3.281 -4.022 -17.584 1.00 97.25 135 ALA A C 1
ATOM 1035 O O . ALA A 1 135 ? -2.417 -4.759 -18.049 1.00 97.25 135 ALA A O 1
ATOM 1036 N N . GLY A 1 136 ? -4.065 -4.424 -16.574 1.00 96.81 136 GLY A N 1
ATOM 1037 C CA . GLY A 1 136 ? -3.874 -5.709 -15.884 1.00 96.81 136 GLY A CA 1
ATOM 1038 C C . GLY A 1 136 ? -2.621 -5.761 -14.994 1.00 96.81 136 GLY A C 1
ATOM 1039 O O . GLY A 1 136 ? -2.133 -6.839 -14.662 1.00 96.81 136 GLY A O 1
ATOM 1040 N N . ASP A 1 137 ? -2.101 -4.598 -14.597 1.00 96.69 137 ASP A N 1
ATOM 1041 C CA . ASP A 1 137 ? -0.899 -4.410 -13.775 1.00 96.69 137 ASP A CA 1
ATOM 1042 C C . ASP A 1 137 ? -1.189 -4.186 -12.287 1.00 96.69 137 ASP A C 1
ATOM 1044 O O . ASP A 1 137 ? -0.315 -3.780 -11.519 1.00 96.69 137 ASP A O 1
ATOM 1048 N N . VAL A 1 138 ? -2.411 -4.492 -11.855 1.00 97.56 138 VAL A N 1
ATOM 1049 C CA . VAL A 1 138 ? -2.737 -4.659 -10.436 1.00 97.56 138 VAL A CA 1
ATOM 1050 C C . VAL A 1 138 ? -2.704 -6.140 -10.055 1.00 97.56 138 VAL A C 1
ATOM 1052 O O . VAL A 1 138 ? -3.023 -6.989 -10.890 1.00 97.56 138 VAL A O 1
ATOM 1055 N N . PRO A 1 139 ? -2.346 -6.471 -8.804 1.00 96.75 139 PRO A N 1
ATOM 1056 C CA . PRO A 1 139 ? -2.384 -7.850 -8.338 1.00 96.75 139 PRO A CA 1
ATOM 1057 C C . PRO A 1 139 ? -3.795 -8.456 -8.408 1.00 96.75 139 PRO A C 1
ATOM 1059 O O . PRO A 1 139 ? -4.756 -7.762 -8.066 1.00 96.75 139 PRO A O 1
ATOM 1062 N N . PRO A 1 140 ? -3.953 -9.746 -8.766 1.00 96.38 140 PRO A N 1
ATOM 1063 C CA . PRO A 1 140 ? -5.266 -10.388 -8.898 1.00 96.38 140 PRO A CA 1
ATOM 1064 C C . PRO A 1 140 ? -6.006 -10.519 -7.562 1.00 96.38 140 PRO A C 1
ATOM 1066 O O . PRO A 1 140 ? -7.227 -10.626 -7.534 1.00 96.38 140 PRO A O 1
ATOM 1069 N N . TRP A 1 141 ? -5.272 -10.482 -6.448 1.00 96.00 141 TRP A N 1
ATOM 1070 C CA . TRP A 1 141 ? -5.839 -10.485 -5.102 1.00 96.00 141 TRP A CA 1
ATOM 1071 C C . TRP A 1 141 ? -6.404 -9.119 -4.676 1.00 96.00 141 TRP A C 1
ATOM 1073 O O . TRP A 1 141 ? -7.037 -9.016 -3.626 1.00 96.00 141 TRP A O 1
ATOM 1083 N N . LEU A 1 142 ? -6.177 -8.046 -5.443 1.00 97.44 142 LEU A N 1
ATOM 1084 C CA . LEU A 1 142 ? -6.718 -6.727 -5.128 1.00 97.44 142 LEU A CA 1
ATOM 1085 C C . LEU A 1 142 ? -8.213 -6.687 -5.471 1.00 97.44 142 LEU A C 1
ATOM 1087 O O . LEU A 1 142 ? -8.594 -6.674 -6.639 1.00 97.44 142 LEU A O 1
ATOM 1091 N N . GLY A 1 143 ? -9.058 -6.645 -4.444 1.00 96.56 143 GLY A N 1
ATOM 1092 C CA . GLY A 1 143 ? -10.505 -6.846 -4.553 1.00 96.56 143 GLY A CA 1
ATOM 1093 C C . GLY A 1 143 ? -10.989 -8.147 -3.913 1.00 96.56 143 GLY A C 1
ATOM 1094 O O . GLY A 1 143 ? -12.195 -8.306 -3.740 1.00 96.56 143 GLY A O 1
ATOM 1095 N N . ASP A 1 144 ? -10.082 -9.048 -3.520 1.00 97.56 144 ASP A N 1
ATOM 1096 C CA . ASP A 1 144 ? -10.427 -10.270 -2.795 1.00 97.56 144 ASP A CA 1
ATOM 1097 C C . ASP A 1 144 ? -10.924 -9.937 -1.376 1.00 97.56 144 ASP A C 1
ATOM 1099 O O . ASP A 1 144 ? -10.227 -9.312 -0.566 1.00 97.56 144 ASP A O 1
ATOM 1103 N N . GLU A 1 145 ? -12.149 -10.362 -1.063 1.00 97.12 145 GLU A N 1
ATOM 1104 C CA . GLU A 1 145 ? -12.789 -10.079 0.221 1.00 97.12 145 GLU A CA 1
ATOM 1105 C C . GLU A 1 145 ? -12.036 -10.705 1.403 1.00 97.12 145 GLU A C 1
ATOM 1107 O O . GLU A 1 145 ? -11.902 -10.067 2.449 1.00 97.12 145 GLU A O 1
ATOM 1112 N N . ALA A 1 146 ? -11.497 -11.918 1.260 1.00 97.12 146 ALA A N 1
ATOM 1113 C CA . ALA A 1 146 ? -10.763 -12.588 2.329 1.00 97.12 146 ALA A CA 1
ATOM 1114 C C . ALA A 1 146 ? -9.453 -11.854 2.648 1.00 97.12 146 ALA A C 1
ATOM 1116 O O . ALA A 1 146 ? -9.107 -11.692 3.826 1.00 97.12 146 ALA A O 1
ATOM 1117 N N . LEU A 1 147 ? -8.762 -11.342 1.621 1.00 97.44 147 LEU A N 1
ATOM 1118 C CA . LEU A 1 147 ? -7.607 -10.465 1.808 1.00 97.44 147 LEU A CA 1
ATOM 1119 C C . LEU A 1 147 ? -8.010 -9.213 2.589 1.00 97.44 147 LEU A C 1
ATOM 1121 O O . LEU A 1 147 ? -7.505 -8.993 3.694 1.00 97.44 147 LEU A O 1
ATOM 1125 N N . HIS A 1 148 ? -8.961 -8.432 2.075 1.00 98.19 148 HIS A N 1
ATOM 1126 C CA . HIS A 1 148 ? -9.364 -7.171 2.699 1.00 98.19 148 HIS A CA 1
ATOM 1127 C C . HIS A 1 148 ? -9.867 -7.368 4.132 1.00 98.19 148 HIS A C 1
ATOM 1129 O O . HIS A 1 148 ? -9.417 -6.675 5.049 1.00 98.19 148 HIS A O 1
ATOM 1135 N N . ARG A 1 149 ? -10.711 -8.378 4.365 1.00 98.25 149 ARG A N 1
ATOM 1136 C CA . ARG A 1 149 ? -11.267 -8.692 5.686 1.00 98.25 149 ARG A CA 1
ATOM 1137 C C . ARG A 1 149 ? -10.197 -9.133 6.685 1.00 98.25 149 ARG A C 1
ATOM 1139 O O . ARG A 1 149 ? -10.285 -8.780 7.862 1.00 98.25 149 ARG A O 1
ATOM 1146 N N . SER A 1 150 ? -9.146 -9.831 6.247 1.00 97.94 150 SER A N 1
ATOM 1147 C CA . SER A 1 150 ? -8.016 -10.166 7.126 1.00 97.94 150 SER A CA 1
ATOM 1148 C C . SER A 1 150 ? -7.204 -8.929 7.544 1.00 97.94 150 SER A C 1
ATOM 1150 O O . SER A 1 150 ? -6.810 -8.809 8.708 1.00 97.94 150 SER A O 1
ATOM 1152 N N . HIS A 1 151 ? -7.019 -7.954 6.643 1.00 97.75 151 HIS A N 1
ATOM 1153 C CA . HIS A 1 151 ? -6.348 -6.689 6.957 1.00 97.75 151 HIS A CA 1
ATOM 1154 C C . HIS A 1 151 ? -7.211 -5.801 7.865 1.00 97.75 151 HIS A C 1
ATOM 1156 O O . HIS A 1 151 ? -6.685 -5.201 8.805 1.00 97.75 151 HIS A O 1
ATOM 1162 N N . GLN A 1 152 ? -8.529 -5.764 7.646 1.00 98.50 152 GLN A N 1
ATOM 1163 C CA . GLN A 1 152 ? -9.486 -5.117 8.548 1.00 98.50 152 GLN A CA 1
ATOM 1164 C C . GLN A 1 152 ? -9.423 -5.744 9.947 1.00 98.50 152 GLN A C 1
ATOM 1166 O O . GLN A 1 152 ? -9.233 -5.031 10.929 1.00 98.50 152 GLN A O 1
ATOM 1171 N N . SER A 1 153 ? -9.471 -7.077 10.050 1.00 98.19 153 SER A N 1
ATOM 1172 C CA . SER A 1 153 ? -9.341 -7.800 11.323 1.00 98.19 153 SER A CA 1
ATOM 1173 C C . SER A 1 153 ? -8.040 -7.466 12.046 1.00 98.19 153 SER A C 1
ATOM 1175 O O . SER A 1 153 ? -8.019 -7.254 13.261 1.00 98.19 153 SER A O 1
ATOM 1177 N N . ALA A 1 154 ? -6.934 -7.364 11.311 1.00 96.56 154 ALA A N 1
ATOM 1178 C CA . ALA A 1 154 ? -5.672 -6.950 11.892 1.00 96.56 154 ALA A CA 1
ATOM 1179 C C . ALA A 1 154 ? -5.698 -5.508 12.417 1.00 96.56 154 ALA A C 1
ATOM 1181 O O . ALA A 1 154 ? -5.111 -5.251 13.467 1.00 96.56 154 ALA A O 1
ATOM 1182 N N . LEU A 1 155 ? -6.376 -4.582 11.735 1.00 97.50 155 LEU A N 1
ATOM 1183 C CA . LEU A 1 155 ? -6.578 -3.217 12.223 1.00 97.50 155 LEU A CA 1
ATOM 1184 C C . LEU A 1 155 ? -7.439 -3.199 13.495 1.00 97.50 155 LEU A C 1
ATOM 1186 O O . LEU A 1 155 ? -7.003 -2.615 14.487 1.00 97.50 155 LEU A O 1
ATOM 1190 N N . VAL A 1 156 ? -8.564 -3.926 13.526 1.00 98.12 156 VAL A N 1
ATOM 1191 C CA . VAL A 1 156 ? -9.409 -4.082 14.729 1.00 98.12 156 VAL A CA 1
ATOM 1192 C C . VAL A 1 156 ? -8.597 -4.623 15.903 1.00 98.12 156 VAL A C 1
ATOM 1194 O O . VAL A 1 156 ? -8.601 -4.038 16.977 1.00 98.12 156 VAL A O 1
ATOM 1197 N N . ARG A 1 157 ? -7.793 -5.671 15.704 1.00 95.75 157 ARG A N 1
ATOM 1198 C CA . ARG A 1 157 ? -6.911 -6.217 16.755 1.00 95.75 157 ARG A CA 1
ATOM 1199 C C . ARG A 1 157 ? -5.905 -5.205 17.290 1.00 95.75 157 ARG A C 1
ATOM 1201 O O . ARG A 1 157 ? -5.419 -5.323 18.411 1.00 95.75 157 ARG A O 1
ATOM 1208 N N . LYS A 1 158 ? -5.496 -4.267 16.438 1.00 94.44 158 LYS A N 1
ATOM 1209 C CA . LYS A 1 158 ? -4.478 -3.275 16.755 1.00 94.44 158 LYS A CA 1
ATOM 1210 C C . LYS A 1 158 ? -5.079 -2.080 17.502 1.00 94.44 158 LYS A C 1
ATOM 1212 O O . LYS A 1 158 ? -4.332 -1.473 18.266 1.00 94.44 158 LYS A O 1
ATOM 1217 N N . ASP A 1 159 ? -6.338 -1.728 17.255 1.00 96.25 159 ASP A N 1
ATOM 1218 C CA . ASP A 1 159 ? -7.079 -0.661 17.941 1.00 96.25 159 ASP A CA 1
ATOM 1219 C C . ASP A 1 159 ? -8.599 -0.918 17.831 1.00 96.25 159 ASP A C 1
ATOM 1221 O O . ASP A 1 159 ? -9.236 -0.469 16.870 1.00 96.25 159 ASP A O 1
ATOM 1225 N N . PRO A 1 160 ? -9.171 -1.704 18.766 1.00 96.38 160 PRO A N 1
ATOM 1226 C CA . PRO A 1 160 ? -10.564 -2.140 18.687 1.00 96.38 160 PRO A CA 1
ATOM 1227 C C . PRO A 1 160 ? -11.568 -0.988 18.699 1.00 96.38 160 PRO A C 1
ATOM 1229 O O . PRO A 1 160 ? -12.545 -1.037 17.957 1.00 96.38 160 PRO A O 1
ATOM 1232 N N . ASP A 1 161 ? -11.310 0.064 19.475 1.00 95.50 161 ASP A N 1
ATOM 1233 C CA . ASP A 1 161 ? -12.226 1.200 19.604 1.00 95.50 161 ASP A CA 1
ATOM 1234 C C . ASP A 1 161 ? -12.278 2.009 18.300 1.00 95.50 161 ASP A C 1
ATOM 1236 O O . ASP A 1 161 ? -13.353 2.356 17.799 1.00 95.50 161 ASP A O 1
ATOM 1240 N N . HIS A 1 162 ? -11.113 2.268 17.696 1.00 95.00 162 HIS A N 1
ATOM 1241 C CA . HIS A 1 162 ? -11.036 3.043 16.462 1.00 95.00 162 HIS A CA 1
ATOM 1242 C C . HIS A 1 162 ? -11.585 2.288 15.246 1.00 95.00 162 HIS A C 1
ATOM 1244 O O . HIS A 1 162 ? -12.282 2.875 14.410 1.00 95.00 162 HIS A O 1
ATOM 1250 N N . TYR A 1 163 ? -11.236 1.007 15.111 1.00 97.75 163 TYR A N 1
ATOM 1251 C CA . TYR A 1 163 ? -11.541 0.226 13.913 1.00 97.75 163 TYR A CA 1
ATOM 1252 C C . TYR A 1 163 ? -12.800 -0.626 14.037 1.00 97.75 163 TYR A C 1
ATOM 1254 O O . TYR A 1 163 ? -13.409 -0.915 13.013 1.00 97.75 163 TYR A O 1
ATOM 1262 N N . GLY A 1 164 ? -13.241 -0.988 15.243 1.00 96.62 164 GLY A N 1
ATOM 1263 C CA . GLY A 1 164 ? -14.483 -1.742 15.438 1.00 96.62 164 GLY A CA 1
ATOM 1264 C C . GLY A 1 164 ? -15.714 -0.975 14.952 1.00 96.62 164 GLY A C 1
ATOM 1265 O O . GLY A 1 164 ? -16.611 -1.560 14.353 1.00 96.62 164 GLY A O 1
ATOM 1266 N N . THR A 1 165 ? -15.715 0.351 15.113 1.00 95.00 165 THR A N 1
ATOM 1267 C CA . THR A 1 165 ? -16.767 1.229 14.570 1.00 95.00 165 THR A CA 1
ATOM 1268 C C . THR A 1 165 ? -16.704 1.372 13.045 1.00 95.00 165 THR A C 1
ATOM 1270 O O . THR A 1 165 ? -17.735 1.571 12.409 1.00 95.00 165 THR A O 1
ATOM 1273 N N . ARG A 1 166 ? -15.513 1.248 12.444 1.00 96.00 166 ARG A N 1
ATOM 1274 C CA . ARG A 1 166 ? -15.295 1.329 10.986 1.00 96.00 166 ARG A CA 1
ATOM 1275 C C . ARG A 1 166 ? -15.570 0.012 10.265 1.00 96.00 166 ARG A C 1
ATOM 1277 O O . ARG A 1 166 ? -15.966 0.032 9.105 1.00 96.00 166 ARG A O 1
ATOM 1284 N N . PHE A 1 167 ? -15.354 -1.115 10.939 1.00 96.88 167 PHE A N 1
ATOM 1285 C CA . PHE A 1 167 ? -15.511 -2.461 10.391 1.00 96.88 167 PHE A CA 1
ATOM 1286 C C . PHE A 1 167 ? -16.458 -3.300 11.261 1.00 96.88 167 PHE A C 1
ATOM 1288 O O . PHE A 1 167 ? -16.031 -4.283 11.881 1.00 96.88 167 PHE A O 1
ATOM 1295 N N . PRO A 1 168 ? -17.746 -2.922 11.340 1.00 95.56 168 PRO A N 1
ATOM 1296 C CA . PRO A 1 168 ? -18.711 -3.667 12.135 1.00 95.56 168 PRO A CA 1
ATOM 1297 C C . PRO A 1 168 ? -18.791 -5.124 11.656 1.00 95.56 168 PRO A C 1
ATOM 1299 O O . PRO A 1 168 ? -18.894 -5.399 10.463 1.00 95.56 168 PRO A O 1
ATOM 1302 N N . GLY A 1 169 ? -18.722 -6.072 12.595 1.00 94.81 169 GLY A N 1
ATOM 1303 C CA . GLY A 1 169 ? -18.808 -7.510 12.299 1.00 94.81 169 GLY A CA 1
ATOM 1304 C C . GLY A 1 169 ? -17.505 -8.170 11.823 1.00 94.81 169 GLY A C 1
ATOM 1305 O O . GLY A 1 169 ? -17.505 -9.363 11.503 1.00 94.81 169 GLY A O 1
ATOM 1306 N N . VAL A 1 170 ? -16.382 -7.446 11.793 1.00 97.69 170 VAL A N 1
ATOM 1307 C CA . VAL A 1 170 ? -15.064 -8.046 11.541 1.00 97.69 170 VAL A CA 1
ATOM 1308 C C . VAL A 1 170 ? -14.434 -8.477 12.871 1.00 97.69 170 VAL A C 1
ATOM 1310 O O . VAL A 1 170 ? -14.112 -7.619 13.695 1.00 97.69 170 VAL A O 1
ATOM 1313 N N . PRO A 1 171 ? -14.234 -9.787 13.115 1.00 96.31 171 PRO A N 1
ATOM 1314 C CA . PRO A 1 171 ? -13.655 -10.245 14.369 1.00 96.31 171 PRO A CA 1
ATOM 1315 C C . PRO A 1 171 ? -12.153 -9.906 14.422 1.00 96.31 171 PRO A C 1
ATOM 1317 O O . PRO A 1 171 ? -11.487 -9.886 13.382 1.00 96.31 171 PRO A O 1
ATOM 1320 N N . PRO A 1 172 ? -11.580 -9.633 15.606 1.00 95.75 172 PRO A N 1
ATOM 1321 C CA . PRO A 1 172 ? -10.205 -9.156 15.749 1.00 95.75 172 PRO A CA 1
ATOM 1322 C C . PRO A 1 172 ? -9.153 -10.265 15.637 1.00 95.75 172 PRO A C 1
ATOM 1324 O O . PRO A 1 172 ? -7.979 -10.001 15.870 1.00 95.75 172 PRO A O 1
ATOM 1327 N N . ASP A 1 173 ? -9.529 -11.506 15.345 1.00 95.31 173 ASP A N 1
ATOM 1328 C CA . ASP A 1 173 ? -8.662 -12.676 15.475 1.00 95.31 173 ASP A CA 1
ATOM 1329 C C . ASP A 1 173 ? -8.359 -13.411 14.159 1.00 95.31 173 ASP A C 1
ATOM 1331 O O . ASP A 1 173 ? -7.486 -14.279 14.169 1.00 95.31 173 ASP A O 1
ATOM 1335 N N . LEU A 1 174 ? -8.933 -13.000 13.017 1.00 96.44 174 LEU A N 1
ATOM 1336 C CA . LEU A 1 174 ? -8.696 -13.654 11.720 1.00 96.44 174 LEU A CA 1
ATOM 1337 C C . LEU A 1 174 ? -7.196 -13.752 11.390 1.00 96.44 174 LEU A C 1
ATOM 1339 O O . LEU A 1 174 ? -6.447 -12.798 11.641 1.00 96.44 174 LEU A O 1
ATOM 1343 N N . PRO A 1 175 ? -6.727 -14.868 10.813 1.00 94.56 175 PRO A N 1
ATOM 1344 C CA . PRO A 1 175 ? -5.356 -14.966 10.332 1.00 94.56 175 PRO A CA 1
ATOM 1345 C C . PRO A 1 175 ? -5.126 -13.982 9.178 1.00 94.56 175 PRO A C 1
ATOM 1347 O O . PRO A 1 175 ? -6.014 -13.757 8.360 1.00 94.56 175 PRO A O 1
ATOM 1350 N N . TYR A 1 176 ? -3.923 -13.405 9.098 1.00 91.94 176 TYR A N 1
ATOM 1351 C CA . TYR A 1 176 ? -3.536 -12.603 7.935 1.00 91.94 176 TYR A CA 1
ATOM 1352 C C . TYR A 1 176 ? -3.527 -13.462 6.670 1.00 91.94 176 TYR A C 1
ATOM 1354 O O . TYR A 1 176 ? -2.929 -14.540 6.662 1.00 91.94 176 TYR A O 1
ATOM 1362 N N . VAL A 1 177 ? -4.093 -12.928 5.593 1.00 95.25 177 VAL A N 1
ATOM 1363 C CA . VAL A 1 177 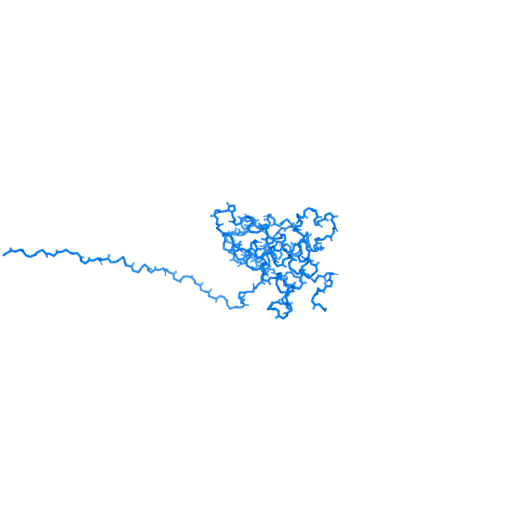? -4.018 -13.514 4.257 1.00 95.25 177 VAL A CA 1
ATOM 1364 C C . VAL A 1 177 ? -2.934 -12.779 3.468 1.00 95.25 177 VAL A C 1
ATOM 1366 O O . VAL A 1 177 ? -3.002 -11.569 3.293 1.00 95.25 177 VAL A O 1
ATOM 1369 N N . TRP A 1 178 ? -1.922 -13.519 3.010 1.00 94.19 178 TRP A N 1
ATOM 1370 C CA . TRP A 1 178 ? -0.855 -13.027 2.129 1.00 94.19 178 TRP A CA 1
ATOM 1371 C C . TRP A 1 178 ? -0.774 -13.948 0.905 1.00 94.19 178 TRP A C 1
ATOM 1373 O O . TRP A 1 178 ? -0.028 -14.932 0.947 1.00 94.19 178 TRP A O 1
ATOM 1383 N N . PRO A 1 179 ? -1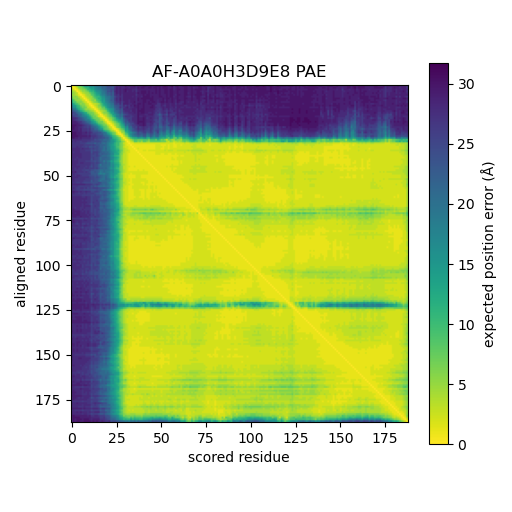.570 -13.703 -0.149 1.00 93.56 179 PRO A N 1
ATOM 1384 C CA . PRO A 1 179 ? -1.580 -14.541 -1.337 1.00 93.56 179 PRO A CA 1
ATOM 1385 C C . PRO A 1 179 ? -0.201 -14.540 -2.004 1.00 93.56 179 PRO A C 1
ATOM 1387 O O . PRO A 1 179 ? 0.494 -13.519 -1.975 1.00 93.56 179 PRO A O 1
ATOM 1390 N N . PRO A 1 180 ? 0.232 -15.664 -2.591 1.00 90.31 180 PRO A N 1
ATOM 1391 C CA . PRO A 1 180 ? 1.411 -15.651 -3.441 1.00 90.31 180 PRO A CA 1
ATOM 1392 C C . PRO A 1 180 ? 1.162 -14.749 -4.657 1.00 90.31 180 PRO A C 1
ATOM 1394 O O . PRO A 1 180 ? 0.034 -14.655 -5.141 1.00 90.31 180 PRO A O 1
ATOM 1397 N N . SER A 1 181 ? 2.218 -14.106 -5.154 1.00 94.50 181 SER A N 1
ATOM 1398 C CA . SER A 1 181 ? 2.161 -13.462 -6.466 1.00 94.50 181 SER A CA 1
ATOM 1399 C C . SER A 1 181 ? 2.142 -14.513 -7.580 1.00 94.50 181 SER A C 1
ATOM 1401 O O . SER A 1 181 ? 2.786 -15.558 -7.470 1.00 94.50 181 SER A O 1
ATOM 1403 N N . ASP A 1 182 ? 1.418 -14.214 -8.651 1.00 95.12 182 ASP A N 1
ATOM 1404 C CA . ASP A 1 182 ? 1.392 -14.934 -9.925 1.00 95.12 182 ASP A CA 1
ATOM 1405 C C . ASP A 1 182 ? 2.490 -14.466 -10.899 1.00 95.12 182 ASP A C 1
ATOM 1407 O O . ASP A 1 182 ? 2.667 -15.055 -11.966 1.00 95.12 182 ASP A O 1
ATOM 1411 N N . ARG A 1 183 ? 3.265 -13.437 -10.534 1.00 95.62 183 ARG A N 1
ATOM 1412 C CA . ARG A 1 183 ? 4.372 -12.903 -11.339 1.00 95.62 183 ARG A CA 1
ATOM 1413 C C . ARG A 1 183 ? 5.745 -13.350 -10.811 1.00 95.62 183 ARG A C 1
ATOM 1415 O O . ARG A 1 183 ? 5.929 -13.488 -9.598 1.00 95.62 183 ARG A O 1
ATOM 1422 N N . PRO A 1 184 ? 6.742 -13.550 -11.696 1.00 92.00 184 PRO A N 1
ATOM 1423 C CA . PRO A 1 184 ? 8.098 -13.900 -11.283 1.00 92.00 184 PRO A CA 1
ATOM 1424 C C . PRO A 1 184 ? 8.804 -12.729 -10.584 1.00 92.00 184 PRO A C 1
ATOM 1426 O O . PRO A 1 184 ? 8.473 -11.561 -10.787 1.00 92.00 184 PRO A O 1
ATOM 1429 N N . SER A 1 185 ? 9.820 -13.045 -9.777 1.00 88.88 185 SER A N 1
ATOM 1430 C CA . SER A 1 185 ? 10.688 -12.027 -9.175 1.00 88.88 185 SER A CA 1
ATOM 1431 C C . SER A 1 185 ? 11.610 -11.392 -10.214 1.00 88.88 185 SER A C 1
ATOM 1433 O O . SER A 1 185 ? 12.169 -12.090 -11.054 1.00 88.88 185 SER A O 1
ATOM 1435 N N . ARG A 1 186 ? 11.831 -10.076 -10.104 1.00 83.38 186 ARG A N 1
ATOM 1436 C CA . ARG A 1 186 ? 12.815 -9.330 -10.911 1.00 83.38 186 ARG A CA 1
ATOM 1437 C C . ARG A 1 186 ? 14.264 -9.567 -10.489 1.00 83.38 186 ARG A C 1
ATOM 1439 O O . ARG A 1 186 ? 15.174 -9.305 -11.262 1.00 83.38 186 ARG A O 1
ATOM 1446 N N . THR A 1 187 ? 14.469 -10.003 -9.249 1.00 75.12 187 THR A N 1
ATOM 1447 C CA . THR A 1 187 ? 15.793 -10.267 -8.662 1.00 75.12 187 THR A CA 1
ATOM 1448 C C . THR A 1 187 ? 16.164 -11.754 -8.685 1.00 75.12 187 THR A C 1
ATOM 1450 O O . THR A 1 187 ? 17.098 -12.146 -7.985 1.00 75.12 187 THR A O 1
ATOM 1453 N N . ALA A 1 188 ? 15.399 -12.571 -9.423 1.00 56.34 188 ALA A N 1
ATOM 1454 C CA . ALA A 1 188 ? 15.673 -13.992 -9.632 1.00 56.34 188 ALA A CA 1
ATOM 1455 C C . ALA A 1 188 ? 16.912 -14.214 -10.508 1.00 56.34 188 ALA A C 1
ATOM 1457 O O . ALA A 1 188 ? 17.112 -13.423 -11.456 1.00 56.34 188 ALA A O 1
#